Protein AF-A0A353GLG3-F1 (afdb_monomer)

pLDDT: mean 74.12, std 21.13, range [23.48, 97.44]

Radius of gyration: 20.11 Å; Cα contacts (8 Å, |Δi|>4): 420; chains: 1; bounding box: 57×56×51 Å

Solvent-accessible surface area (backbone atoms only — not comparable to full-atom values): 16109 Å² total; per-residue (Å²): 133,61,69,64,62,50,50,51,52,61,51,59,52,63,65,70,44,58,29,23,34,32,22,64,47,64,53,66,83,72,83,93,60,88,78,77,82,75,82,92,73,94,72,74,83,83,90,62,56,71,65,50,54,52,50,53,40,38,78,74,56,28,34,22,40,37,40,46,63,48,68,16,48,58,47,47,54,51,51,39,58,75,69,67,60,52,60,90,71,49,84,48,48,49,31,40,23,47,58,41,62,67,45,56,52,47,50,60,63,74,43,56,85,78,45,58,66,57,54,58,62,28,68,75,37,49,50,58,43,56,48,44,66,75,62,73,50,98,72,43,73,68,60,43,68,65,36,47,58,60,36,48,52,53,43,46,50,60,56,42,68,72,46,56,76,57,61,34,48,37,40,23,35,21,32,73,59,43,48,49,29,56,75,72,67,39,60,65,54,59,53,50,47,42,48,45,28,45,78,73,65,71,27,40,38,25,42,24,29,65,46,56,57,62,48,54,54,48,36,64,75,66,70,50,98,60,37,40,34,36,29,45,39,31,91,89,34,61,70,31,63,81,37,59,68,52,51,49,55,53,31,65,74,43,83,51,34,33,31,27,27,62,31,49,97,54,83,46,37,54,67,69,40,54,53,56,45,57,70,40,62,45,37,60,26,38,39,37,66,36,86,110

Secondary structure (DSSP, 8-state):
--HHHHHHHHHHTT---SEEEEGGGGT----S-SSS----------S--HHHHHHHHHHTTEEEEEESSSHHHHHHHHHHHHTT--GGG-SSEEEEEE--HHHHHHHHHHTTTT-TTHHHHHTTTHHHHHHHHHTT-TTTHHHHHHHHHHHHHHHHHHHHHHHGGG--SEEEEPHHHHHHHHHTT-HHHHHHHHHIIIIIS-SEEEEE-S-HHHHHHHHHHHT----EEEEE--TT-TT-TTHHHHHHHHHHH-S-EEEEE-S-SSSSBPHHHHHHHHTSTTEEEEEES-B-

Structure (mmCIF, N/CA/C/O backbone):
data_AF-A0A353GLG3-F1
#
_entry.id   AF-A0A353GLG3-F1
#
loop_
_atom_site.group_PDB
_atom_site.id
_atom_site.type_symbol
_atom_site.label_atom_id
_atom_site.label_alt_id
_atom_site.label_comp_id
_atom_site.label_asym_id
_atom_site.label_entity_id
_atom_site.label_seq_id
_atom_site.pdbx_PDB_ins_code
_atom_site.Cartn_x
_atom_site.Cartn_y
_atom_site.Cartn_z
_atom_site.occupancy
_atom_site.B_iso_or_equiv
_atom_site.auth_seq_id
_atom_site.auth_comp_id
_atom_site.auth_asym_id
_atom_site.auth_atom_id
_atom_site.pdbx_PDB_model_num
ATOM 1 N N . MET A 1 1 ? -4.880 -33.932 -6.056 1.00 47.62 1 MET A N 1
ATOM 2 C CA . MET A 1 1 ? -4.437 -32.684 -5.398 1.00 47.62 1 MET A CA 1
ATOM 3 C C . MET A 1 1 ? -5.148 -32.598 -4.067 1.00 47.62 1 MET A C 1
ATOM 5 O O . MET A 1 1 ? -6.374 -32.600 -4.052 1.00 47.62 1 MET A O 1
ATOM 9 N N . ASP A 1 2 ? -4.388 -32.648 -2.979 1.00 50.69 2 ASP A N 1
ATOM 10 C CA . ASP A 1 2 ? -4.917 -32.627 -1.618 1.00 50.69 2 ASP A CA 1
ATOM 11 C C . ASP A 1 2 ? -5.525 -31.249 -1.296 1.00 50.69 2 ASP A C 1
ATOM 13 O O . ASP A 1 2 ? -4.880 -30.212 -1.466 1.00 50.69 2 ASP A O 1
ATOM 17 N N . LYS A 1 3 ? -6.795 -31.241 -0.874 1.00 42.69 3 LYS A N 1
ATOM 18 C CA . LYS A 1 3 ? -7.546 -30.021 -0.547 1.00 42.69 3 LYS A CA 1
ATOM 19 C C . LYS A 1 3 ? -7.004 -29.342 0.714 1.00 42.69 3 LYS A C 1
ATOM 21 O O . LYS A 1 3 ? -7.126 -28.125 0.812 1.00 42.69 3 LYS A O 1
ATOM 26 N N . GLN A 1 4 ? -6.394 -30.090 1.639 1.00 36.78 4 GLN A N 1
ATOM 27 C CA . GLN A 1 4 ? -5.752 -29.518 2.828 1.00 36.78 4 GLN A CA 1
ATOM 28 C C . GLN A 1 4 ? -4.428 -28.837 2.478 1.00 36.78 4 GLN A C 1
ATOM 30 O O . GLN A 1 4 ? -4.224 -27.697 2.889 1.00 36.78 4 GLN A O 1
ATOM 35 N N . GLY A 1 5 ? -3.595 -29.469 1.644 1.00 32.06 5 GLY A N 1
ATOM 36 C CA . GLY A 1 5 ? -2.394 -28.841 1.085 1.00 32.06 5 GLY A CA 1
ATOM 37 C C . GLY A 1 5 ? -2.697 -27.554 0.309 1.00 32.06 5 GLY A C 1
ATOM 38 O O . GLY A 1 5 ? -2.073 -26.533 0.567 1.00 32.06 5 GLY A O 1
ATOM 39 N N . PHE A 1 6 ? -3.717 -27.556 -0.561 1.00 40.03 6 PHE A N 1
ATOM 40 C CA . PHE A 1 6 ? -4.147 -26.346 -1.278 1.00 40.03 6 PHE A CA 1
ATOM 41 C C . PHE A 1 6 ? -4.656 -25.250 -0.335 1.00 40.03 6 PHE A C 1
ATOM 43 O O . PHE A 1 6 ? -4.348 -24.086 -0.548 1.00 40.03 6 PHE A O 1
ATOM 50 N N . PHE A 1 7 ? -5.421 -25.597 0.704 1.00 32.56 7 PHE A N 1
ATOM 51 C CA . PHE A 1 7 ? -5.971 -24.622 1.649 1.00 32.56 7 PHE A CA 1
ATOM 52 C C . PHE A 1 7 ? -4.896 -24.016 2.565 1.00 32.56 7 PHE A C 1
ATOM 54 O O . PHE A 1 7 ? -4.929 -22.818 2.833 1.00 32.56 7 PHE A O 1
ATOM 61 N N . MET A 1 8 ? -3.914 -24.812 2.999 1.00 32.25 8 MET A N 1
ATOM 62 C CA . MET A 1 8 ? -2.776 -24.326 3.785 1.00 32.25 8 MET A CA 1
ATOM 63 C C . MET A 1 8 ? -1.813 -23.481 2.943 1.00 32.25 8 MET A C 1
ATOM 65 O O . MET A 1 8 ? -1.419 -22.411 3.403 1.00 32.25 8 MET A O 1
ATOM 69 N N . ASP A 1 9 ? -1.522 -23.868 1.694 1.00 35.53 9 ASP A N 1
ATOM 70 C CA . ASP A 1 9 ? -0.797 -23.002 0.750 1.00 35.53 9 ASP A CA 1
ATOM 71 C C . ASP A 1 9 ? -1.582 -21.707 0.492 1.00 35.53 9 ASP A C 1
ATOM 73 O O . ASP A 1 9 ? -1.031 -20.612 0.575 1.00 35.53 9 ASP A O 1
ATOM 77 N N . PHE A 1 10 ? -2.892 -21.803 0.256 1.00 41.50 10 PHE A N 1
ATOM 78 C CA . PHE A 1 10 ? -3.776 -20.659 0.012 1.00 41.50 10 PHE A CA 1
ATOM 79 C C . PHE A 1 10 ? -3.817 -19.664 1.185 1.00 41.50 10 PHE A C 1
ATOM 81 O O . PHE A 1 10 ? -3.920 -18.457 0.959 1.00 41.50 10 PHE A O 1
ATOM 88 N N . LEU A 1 11 ? -3.710 -20.138 2.430 1.00 38.97 11 LEU A N 1
ATOM 89 C CA . LEU A 1 11 ? -3.639 -19.289 3.623 1.00 38.97 11 LEU A CA 1
ATOM 90 C C . LEU A 1 11 ? -2.227 -18.741 3.884 1.00 38.97 11 LEU A C 1
ATOM 92 O O . LEU A 1 11 ? -2.099 -17.570 4.247 1.00 38.97 11 LEU A O 1
ATOM 96 N N . ALA A 1 12 ? -1.177 -19.534 3.650 1.00 40.38 12 ALA A N 1
ATOM 97 C CA . ALA A 1 12 ? 0.217 -19.103 3.792 1.00 40.38 12 ALA A CA 1
ATOM 98 C C . ALA A 1 12 ? 0.573 -17.957 2.825 1.00 40.38 12 ALA A C 1
ATOM 100 O O . ALA A 1 12 ? 1.318 -17.046 3.182 1.00 40.38 12 ALA A O 1
ATOM 101 N N . HIS A 1 13 ? -0.045 -17.929 1.639 1.00 48.09 13 HIS A N 1
ATOM 102 C CA . HIS A 1 13 ? 0.099 -16.846 0.658 1.00 48.09 13 HIS A CA 1
ATOM 103 C C . HIS A 1 13 ? -0.681 -15.567 1.029 1.00 48.09 13 HIS A C 1
ATOM 105 O O . HIS A 1 13 ? -0.746 -14.640 0.228 1.00 48.09 13 HIS A O 1
ATOM 111 N N . ARG A 1 14 ? -1.301 -15.480 2.215 1.00 57.09 14 ARG A N 1
ATOM 112 C CA . ARG A 1 14 ? -2.039 -14.280 2.667 1.00 57.09 14 ARG A CA 1
ATOM 113 C C . ARG A 1 14 ? -1.487 -13.633 3.929 1.00 57.09 14 ARG A C 1
ATOM 115 O O . ARG A 1 14 ? -1.960 -12.562 4.317 1.00 57.09 14 ARG A O 1
ATOM 122 N N . THR A 1 15 ? -0.507 -14.255 4.576 1.00 75.19 15 THR A N 1
ATOM 123 C CA . THR A 1 15 ? 0.246 -13.628 5.662 1.00 75.19 15 THR A CA 1
ATOM 124 C C . THR A 1 15 ? 1.391 -12.822 5.072 1.00 75.19 15 THR A C 1
ATOM 126 O O . THR A 1 15 ? 2.320 -13.384 4.490 1.00 75.19 15 THR A O 1
ATOM 129 N N . LEU A 1 16 ? 1.306 -11.501 5.220 1.00 86.44 16 LEU A N 1
ATOM 130 C CA . LEU A 1 16 ? 2.388 -10.610 4.834 1.00 86.44 16 LEU A CA 1
ATOM 131 C C . LEU A 1 16 ? 3.528 -10.673 5.860 1.00 86.44 16 LEU A C 1
ATOM 133 O O . LEU A 1 16 ? 3.263 -10.837 7.057 1.00 86.44 16 LEU A O 1
ATOM 137 N N . PRO A 1 17 ? 4.784 -10.515 5.418 1.00 89.88 17 PRO A N 1
ATOM 138 C CA . PRO A 1 17 ? 5.916 -10.345 6.317 1.00 89.88 17 PRO A CA 1
ATOM 139 C C . PRO A 1 17 ? 5.738 -9.075 7.154 1.00 89.88 17 PRO A C 1
ATOM 141 O O . PRO A 1 17 ? 5.143 -8.096 6.705 1.00 89.88 17 PRO A O 1
ATOM 144 N N . LYS A 1 18 ? 6.284 -9.077 8.374 1.00 91.75 18 LYS A N 1
ATOM 145 C CA . LYS A 1 18 ? 6.209 -7.919 9.278 1.00 91.75 18 LYS A CA 1
ATOM 146 C C . LYS A 1 18 ? 6.972 -6.709 8.744 1.00 91.75 18 LYS A C 1
ATOM 148 O O . LYS A 1 18 ? 6.533 -5.584 8.973 1.00 91.75 18 LYS A O 1
ATOM 153 N N . LEU A 1 19 ? 8.067 -6.951 8.026 1.00 92.38 19 LEU A N 1
ATOM 154 C CA . LEU A 1 19 ? 8.883 -5.931 7.379 1.00 92.38 19 LEU A CA 1
ATOM 155 C C . LEU A 1 19 ? 8.827 -6.089 5.864 1.00 92.38 19 LEU A C 1
ATOM 157 O O . LEU A 1 19 ? 9.012 -7.186 5.323 1.00 92.38 19 LEU A O 1
ATOM 161 N N . ILE A 1 20 ? 8.563 -4.969 5.202 1.00 91.38 20 ILE A N 1
ATOM 162 C CA . ILE A 1 20 ? 8.451 -4.849 3.755 1.00 91.38 20 ILE A CA 1
ATOM 163 C C . ILE A 1 20 ? 9.412 -3.752 3.301 1.00 91.38 20 ILE A C 1
ATOM 165 O O . ILE A 1 20 ? 9.342 -2.621 3.772 1.00 91.38 20 ILE A O 1
ATOM 169 N N . LEU A 1 21 ? 10.292 -4.060 2.358 1.00 88.19 21 LEU A N 1
ATOM 170 C CA . LEU A 1 21 ? 11.178 -3.075 1.757 1.00 88.19 21 LEU A CA 1
ATOM 171 C C . LEU A 1 21 ? 10.405 -2.220 0.746 1.00 88.19 21 LEU A C 1
ATOM 173 O O . LEU A 1 21 ? 9.635 -2.737 -0.068 1.00 88.19 21 LEU A O 1
ATOM 177 N N . SER A 1 22 ? 10.619 -0.910 0.765 1.00 86.25 22 SER A N 1
ATOM 178 C CA . SER A 1 22 ? 10.070 -0.022 -0.255 1.00 86.25 22 SER A CA 1
ATOM 179 C C . SER A 1 22 ? 10.781 -0.213 -1.599 1.00 86.25 22 SER A C 1
ATOM 181 O O . SER A 1 22 ? 12.006 -0.290 -1.667 1.00 86.25 22 SER A O 1
ATOM 183 N N . GLY A 1 23 ? 10.035 -0.190 -2.706 1.00 76.44 23 GLY A N 1
ATOM 184 C CA . GLY A 1 23 ? 10.605 -0.128 -4.060 1.00 76.44 23 GLY A CA 1
ATOM 185 C C . GLY A 1 23 ? 11.554 1.063 -4.256 1.00 76.44 23 GLY A C 1
ATOM 186 O O . GLY A 1 23 ? 12.538 0.961 -4.997 1.00 76.44 23 GLY A O 1
ATOM 187 N N . ARG A 1 24 ? 11.343 2.152 -3.499 1.00 76.25 24 ARG A N 1
ATOM 188 C CA . ARG A 1 24 ? 12.172 3.367 -3.524 1.00 76.25 24 ARG A CA 1
ATOM 189 C C . ARG A 1 24 ? 13.627 3.045 -3.187 1.00 76.25 24 ARG A C 1
ATOM 191 O O . ARG A 1 24 ? 14.540 3.583 -3.816 1.00 76.25 24 ARG A O 1
ATOM 198 N N . SER A 1 25 ? 13.841 2.115 -2.261 1.00 72.06 25 SER A N 1
ATOM 199 C CA . SER A 1 25 ? 15.150 1.623 -1.820 1.00 72.06 25 SER A CA 1
ATOM 200 C C . SER A 1 25 ? 15.958 0.992 -2.948 1.00 72.06 25 SER A C 1
ATOM 202 O O . SER A 1 25 ? 17.176 1.111 -2.969 1.00 72.06 25 SER A O 1
ATOM 204 N N . LEU A 1 26 ? 15.279 0.384 -3.923 1.00 68.50 26 LEU A N 1
ATOM 205 C CA . LEU A 1 26 ? 15.897 -0.281 -5.073 1.00 68.50 26 LEU A CA 1
ATOM 206 C C . LEU A 1 26 ? 16.241 0.695 -6.212 1.00 68.50 26 LEU A C 1
ATOM 208 O O . LEU A 1 26 ? 16.924 0.326 -7.167 1.00 68.50 26 LEU A O 1
ATOM 212 N N . THR A 1 27 ? 15.761 1.942 -6.139 1.00 59.12 27 THR A N 1
ATOM 213 C CA . THR A 1 27 ? 16.032 2.988 -7.144 1.00 59.12 27 THR A CA 1
ATOM 214 C C . THR A 1 27 ? 17.059 4.028 -6.737 1.00 59.12 27 THR A C 1
ATOM 216 O O . THR A 1 27 ? 17.608 4.691 -7.620 1.00 59.12 27 THR A O 1
ATOM 219 N N . ARG A 1 28 ? 17.343 4.190 -5.437 1.00 54.72 28 ARG A N 1
ATOM 220 C CA . ARG A 1 28 ? 18.356 5.148 -4.980 1.00 54.72 28 ARG A CA 1
ATOM 221 C C . ARG A 1 28 ? 19.748 4.660 -5.387 1.00 54.72 28 ARG A C 1
ATOM 223 O O . ARG A 1 28 ? 20.402 3.921 -4.664 1.00 54.72 28 ARG A O 1
ATOM 230 N N . ARG A 1 29 ? 20.235 5.123 -6.540 1.00 40.97 29 ARG A N 1
ATOM 231 C CA . ARG A 1 29 ? 21.676 5.266 -6.772 1.00 40.97 29 ARG A CA 1
ATOM 232 C C . ARG A 1 29 ? 22.134 6.470 -5.955 1.00 40.97 29 ARG A C 1
ATOM 234 O O . ARG A 1 29 ? 21.831 7.582 -6.368 1.00 40.97 29 ARG A O 1
ATOM 241 N N . GLN A 1 30 ? 22.840 6.302 -4.842 1.00 35.59 30 GLN A N 1
ATOM 242 C CA . GLN A 1 30 ? 23.656 7.412 -4.337 1.00 35.59 30 GLN A CA 1
ATOM 243 C C . GLN A 1 30 ? 24.751 6.935 -3.379 1.00 35.59 30 GLN A C 1
ATOM 245 O O . GLN A 1 30 ? 24.428 6.305 -2.372 1.00 35.59 30 GLN A O 1
ATOM 250 N N . PRO A 1 31 ? 26.026 7.281 -3.628 1.00 30.05 31 PRO A N 1
ATOM 251 C CA . PRO A 1 31 ? 26.975 7.471 -2.544 1.00 30.05 31 PRO A CA 1
ATOM 252 C C . PRO A 1 31 ? 26.538 8.690 -1.716 1.00 30.05 31 PRO A C 1
ATOM 254 O O . PRO A 1 31 ? 26.150 9.721 -2.269 1.00 30.05 31 PRO A O 1
ATOM 257 N N . LEU A 1 32 ? 26.597 8.574 -0.388 1.00 29.31 32 LEU A N 1
ATOM 258 C CA . LEU A 1 32 ? 26.443 9.700 0.533 1.00 29.31 32 LEU A CA 1
ATOM 259 C C . LEU A 1 32 ? 27.690 10.602 0.467 1.00 29.31 32 LEU A C 1
ATOM 261 O O . LEU A 1 32 ? 28.613 10.417 1.254 1.00 29.31 32 LEU A O 1
ATOM 265 N N . SER A 1 33 ? 27.721 11.585 -0.432 1.00 31.69 33 SER A N 1
ATOM 266 C CA . SER A 1 33 ? 28.699 12.691 -0.362 1.00 31.69 33 SER A CA 1
ATOM 267 C C . SER A 1 33 ? 28.075 14.069 -0.133 1.00 31.69 33 SER A C 1
ATOM 269 O O . SER A 1 33 ? 28.794 15.013 0.176 1.00 31.69 33 SER A O 1
ATOM 271 N N . ASP A 1 34 ? 26.749 14.213 -0.206 1.00 34.88 34 ASP A N 1
ATOM 272 C CA . ASP A 1 34 ? 26.131 15.550 -0.269 1.00 34.88 34 ASP A CA 1
ATOM 273 C C . ASP A 1 34 ? 25.517 16.035 1.057 1.00 34.88 34 ASP A C 1
ATOM 275 O O . ASP A 1 34 ? 24.713 16.967 1.084 1.00 34.88 34 ASP A O 1
ATOM 279 N N . VAL A 1 35 ? 25.957 15.472 2.187 1.00 33.84 35 VAL A N 1
ATOM 280 C CA . VAL A 1 35 ? 25.797 16.103 3.506 1.00 33.84 35 VAL A CA 1
ATOM 281 C C . VAL A 1 35 ? 27.188 16.384 4.069 1.00 33.84 35 VAL A C 1
ATOM 283 O O . VAL A 1 35 ? 27.821 15.521 4.660 1.00 33.84 35 VAL A O 1
ATOM 286 N N . ALA A 1 36 ? 27.628 17.627 3.863 1.00 30.62 36 ALA A N 1
ATOM 287 C CA . ALA A 1 36 ? 28.797 18.268 4.463 1.00 30.62 36 ALA A CA 1
ATOM 288 C C . ALA A 1 36 ? 30.184 17.658 4.144 1.00 30.62 36 ALA A C 1
ATOM 290 O O . ALA A 1 36 ? 30.730 16.855 4.888 1.00 30.62 36 ALA A O 1
ATOM 291 N N . GLY A 1 37 ? 30.807 18.196 3.089 1.00 31.09 37 GLY A N 1
ATOM 292 C CA . GLY A 1 37 ? 32.239 18.513 3.036 1.00 31.09 37 GLY A CA 1
ATOM 293 C C . GLY A 1 37 ? 33.243 17.372 3.220 1.00 31.09 37 GLY A C 1
ATOM 294 O O . GLY A 1 37 ? 33.809 17.217 4.293 1.00 31.09 37 GLY A O 1
ATOM 295 N N . SER A 1 38 ? 33.590 16.676 2.138 1.00 25.08 38 SER A N 1
ATOM 296 C CA . SER A 1 38 ? 34.965 16.232 1.853 1.00 25.08 38 SER A CA 1
ATOM 297 C C . SER A 1 38 ? 35.066 15.701 0.419 1.00 25.08 38 SER A C 1
ATOM 299 O O . SER A 1 38 ? 34.071 15.375 -0.219 1.00 25.08 38 SER A O 1
ATOM 301 N N . SER A 1 39 ? 36.280 15.776 -0.113 1.00 23.48 39 SER A N 1
ATOM 302 C CA . SER A 1 39 ? 36.645 15.819 -1.525 1.00 23.48 39 SER A CA 1
ATOM 303 C C . SER A 1 39 ? 36.252 14.606 -2.376 1.00 23.48 39 SER A C 1
ATOM 305 O O . SER A 1 39 ? 36.241 13.467 -1.926 1.00 23.48 39 SER A O 1
ATOM 307 N N . PHE A 1 40 ? 36.011 14.910 -3.652 1.00 27.59 40 PHE A N 1
ATOM 308 C CA . PHE A 1 40 ? 35.709 14.019 -4.769 1.00 27.59 40 PHE A CA 1
ATOM 309 C C . PHE A 1 40 ? 36.685 12.843 -4.931 1.00 27.59 40 PHE A C 1
ATOM 311 O O . PHE A 1 40 ? 37.860 13.063 -5.210 1.00 27.59 40 PHE A O 1
ATOM 318 N N . GLU A 1 41 ? 36.146 11.622 -4.965 1.00 23.58 41 GLU A N 1
ATOM 319 C CA . GLU A 1 41 ? 36.637 10.547 -5.832 1.00 23.58 41 GLU A CA 1
ATOM 320 C C . GLU A 1 41 ? 35.454 9.845 -6.517 1.00 23.58 41 GLU A C 1
ATOM 322 O O . GLU A 1 41 ? 34.445 9.500 -5.903 1.00 23.58 41 GLU A O 1
ATOM 327 N N . ASN A 1 42 ? 35.581 9.678 -7.835 1.00 29.86 42 ASN A N 1
ATOM 328 C CA . ASN A 1 42 ? 34.637 8.981 -8.704 1.00 29.86 42 ASN A CA 1
ATOM 329 C C . ASN A 1 42 ? 34.597 7.482 -8.357 1.00 29.86 42 ASN A C 1
ATOM 331 O O . ASN A 1 42 ? 35.353 6.694 -8.922 1.00 29.86 42 ASN A O 1
ATOM 335 N N . GLY A 1 43 ? 33.697 7.082 -7.461 1.00 26.08 43 GLY A N 1
ATOM 336 C CA . GLY A 1 43 ? 33.371 5.680 -7.204 1.00 26.08 43 GLY A CA 1
ATOM 337 C C . GLY A 1 43 ? 32.160 5.231 -8.022 1.00 26.08 43 GLY A C 1
ATOM 338 O O . GLY A 1 43 ? 31.038 5.671 -7.780 1.00 26.08 43 GLY A O 1
ATOM 339 N N . ALA A 1 44 ? 32.375 4.339 -8.991 1.00 27.34 44 ALA A N 1
ATOM 340 C CA . ALA A 1 44 ? 31.318 3.494 -9.552 1.00 27.34 44 ALA A CA 1
ATOM 341 C C . ALA A 1 44 ? 30.576 2.739 -8.420 1.00 27.34 44 ALA A C 1
ATOM 343 O O . ALA A 1 44 ? 31.170 2.533 -7.362 1.00 27.34 44 ALA A O 1
ATOM 344 N N . PRO A 1 45 ? 29.306 2.317 -8.597 1.00 36.50 45 PRO A N 1
ATOM 345 C CA . PRO A 1 45 ? 28.575 1.609 -7.545 1.00 36.50 45 PRO A CA 1
ATOM 346 C C . PRO A 1 45 ? 29.360 0.385 -7.046 1.00 36.50 45 PRO A C 1
ATOM 348 O O . PRO A 1 45 ? 29.838 -0.416 -7.853 1.00 36.50 45 PRO A O 1
ATOM 351 N N . GLU A 1 46 ? 29.474 0.249 -5.722 1.00 43.03 46 GLU A N 1
ATOM 352 C CA . GLU A 1 46 ? 29.988 -0.945 -5.047 1.00 43.03 46 GLU A CA 1
ATOM 353 C C . GLU A 1 46 ? 29.145 -2.169 -5.449 1.00 43.03 46 GLU A C 1
ATOM 355 O O . GLU A 1 46 ? 28.036 -2.355 -4.966 1.00 43.03 46 GLU A O 1
ATOM 360 N N . GLN A 1 47 ? 29.662 -2.920 -6.423 1.00 39.31 47 GLN A N 1
ATOM 361 C CA . GLN A 1 47 ? 29.546 -4.346 -6.795 1.00 39.31 47 GLN A CA 1
ATOM 362 C C . GLN A 1 47 ? 28.346 -5.251 -6.393 1.00 39.31 47 GLN A C 1
ATOM 364 O O . GLN A 1 47 ? 28.421 -6.445 -6.666 1.00 39.31 47 GLN A O 1
ATOM 369 N N . GLY A 1 48 ? 27.227 -4.770 -5.850 1.00 52.88 48 GLY A N 1
ATOM 370 C CA . GLY A 1 48 ? 26.039 -5.585 -5.550 1.00 52.88 48 GLY A CA 1
ATOM 371 C C . GLY A 1 48 ? 24.873 -5.296 -6.497 1.00 52.88 48 GLY A C 1
ATOM 372 O O . GLY A 1 48 ? 24.432 -4.152 -6.621 1.00 52.88 48 GLY A O 1
ATOM 373 N N . GLY A 1 49 ? 24.349 -6.316 -7.178 1.00 69.88 49 GLY A N 1
ATOM 374 C CA . GLY A 1 49 ? 23.135 -6.190 -7.990 1.00 69.88 49 GLY A CA 1
ATOM 375 C C . GLY A 1 49 ? 21.880 -5.984 -7.129 1.00 69.88 49 GLY A C 1
ATOM 376 O O . GLY A 1 49 ? 21.919 -6.072 -5.904 1.00 69.88 49 GLY A O 1
ATOM 377 N N . ILE A 1 50 ? 20.715 -5.774 -7.758 1.00 71.44 50 ILE A N 1
ATOM 378 C CA . ILE A 1 50 ? 19.425 -5.672 -7.037 1.00 71.44 50 ILE A CA 1
ATOM 379 C C . ILE A 1 50 ? 19.173 -6.899 -6.1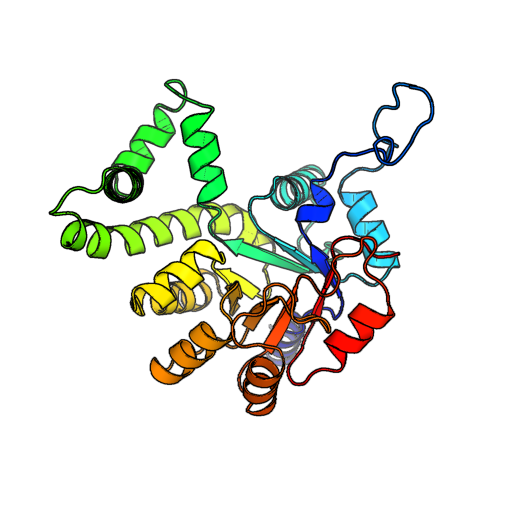51 1.00 71.44 50 ILE A C 1
ATOM 381 O O . ILE A 1 50 ? 18.603 -6.778 -5.072 1.00 71.44 50 ILE A O 1
ATOM 385 N N . LEU A 1 51 ? 19.629 -8.078 -6.570 1.00 72.75 51 LEU A N 1
ATOM 386 C CA . LEU A 1 51 ? 19.482 -9.296 -5.780 1.00 72.75 51 LEU A CA 1
ATOM 387 C C . LEU A 1 51 ? 20.322 -9.306 -4.512 1.00 72.75 51 LEU A C 1
ATOM 389 O O . LEU A 1 51 ? 19.862 -9.841 -3.509 1.00 72.75 51 LEU A O 1
ATOM 393 N N . ASP A 1 52 ? 21.498 -8.687 -4.522 1.00 75.38 52 ASP A N 1
ATOM 394 C CA . ASP A 1 52 ? 22.326 -8.583 -3.323 1.00 75.38 52 ASP A CA 1
ATOM 395 C C . ASP A 1 52 ? 21.688 -7.623 -2.320 1.00 75.38 52 ASP A C 1
ATOM 397 O O . ASP A 1 52 ? 21.631 -7.931 -1.133 1.00 75.38 52 ASP A O 1
ATOM 401 N N . MET A 1 53 ? 21.085 -6.529 -2.801 1.00 75.12 53 MET A N 1
ATOM 402 C CA . MET A 1 53 ? 20.282 -5.634 -1.957 1.00 75.12 53 MET A CA 1
ATOM 403 C C . MET A 1 53 ? 19.080 -6.357 -1.342 1.00 75.12 53 MET A C 1
ATOM 405 O O . MET A 1 53 ? 18.793 -6.196 -0.158 1.00 75.12 53 MET A O 1
ATOM 409 N N . LEU A 1 54 ? 18.383 -7.180 -2.129 1.00 76.69 54 LEU A N 1
ATOM 410 C CA . LEU A 1 54 ? 17.238 -7.948 -1.643 1.00 76.69 54 LEU A CA 1
ATOM 411 C C . LEU A 1 54 ? 17.650 -9.040 -0.647 1.00 76.69 54 LEU A C 1
ATOM 413 O O . LEU A 1 54 ? 16.951 -9.252 0.342 1.00 76.69 54 LEU A O 1
ATOM 417 N N . ARG A 1 55 ? 18.791 -9.703 -0.866 1.00 77.94 55 ARG A N 1
ATOM 418 C CA . ARG A 1 55 ? 19.362 -10.678 0.078 1.00 77.94 55 ARG A CA 1
ATOM 419 C C . ARG A 1 55 ? 19.807 -10.009 1.376 1.00 77.94 55 ARG A C 1
ATOM 421 O O . ARG A 1 55 ? 19.503 -10.532 2.442 1.00 77.94 55 ARG A O 1
ATOM 428 N N . ALA A 1 56 ? 20.455 -8.847 1.302 1.00 78.06 56 ALA A N 1
ATOM 429 C CA . ALA A 1 56 ? 20.829 -8.065 2.479 1.00 78.06 56 ALA A CA 1
ATOM 430 C C . ALA A 1 56 ? 19.587 -7.659 3.292 1.00 78.06 56 ALA A C 1
ATOM 432 O O . ALA A 1 56 ? 19.504 -7.948 4.484 1.00 78.06 56 ALA A O 1
ATOM 433 N N . ALA A 1 57 ? 18.557 -7.123 2.631 1.00 79.44 57 ALA A N 1
ATOM 434 C CA . ALA A 1 57 ? 17.295 -6.796 3.291 1.00 79.44 57 ALA A CA 1
ATOM 435 C C . ALA A 1 57 ? 16.646 -8.034 3.939 1.00 79.44 57 ALA A C 1
ATOM 437 O O . ALA A 1 57 ? 16.079 -7.941 5.027 1.00 79.44 57 ALA A O 1
ATOM 438 N N . GLN A 1 58 ? 16.753 -9.209 3.309 1.00 80.06 58 GLN A N 1
ATOM 439 C CA . GLN A 1 58 ? 16.268 -10.456 3.897 1.00 80.06 58 GLN A CA 1
ATOM 440 C C . GLN A 1 58 ? 17.034 -10.839 5.168 1.00 80.06 58 GLN A C 1
ATOM 442 O O . GLN A 1 58 ? 16.406 -11.253 6.142 1.00 80.06 58 GLN A O 1
ATOM 447 N N . THR A 1 59 ? 18.363 -10.676 5.195 1.00 81.00 59 THR A N 1
ATOM 448 C CA . THR A 1 59 ? 19.155 -10.917 6.417 1.00 81.00 59 THR A CA 1
ATOM 449 C C . THR A 1 59 ? 18.780 -9.974 7.560 1.00 81.00 59 THR A C 1
ATOM 451 O O . THR A 1 59 ? 18.886 -10.352 8.722 1.00 81.00 59 THR A O 1
ATOM 454 N N . GLU A 1 60 ? 18.252 -8.796 7.232 1.00 81.06 60 GLU A N 1
ATOM 455 C CA . GLU A 1 60 ? 17.723 -7.806 8.177 1.00 81.06 60 GLU A CA 1
ATOM 456 C C . GLU A 1 60 ? 16.235 -8.040 8.523 1.00 81.06 60 GLU A C 1
ATOM 458 O O . GLU A 1 60 ? 15.636 -7.288 9.290 1.00 81.06 60 GLU A O 1
ATOM 463 N N . GLY A 1 61 ? 15.618 -9.100 7.988 1.00 83.06 61 GLY A N 1
ATOM 464 C CA . GLY A 1 61 ? 14.255 -9.523 8.320 1.00 83.06 61 GLY A CA 1
ATOM 465 C C . GLY A 1 61 ? 13.153 -9.022 7.379 1.00 83.06 61 GLY A C 1
ATOM 466 O O . GLY A 1 61 ? 11.978 -9.306 7.630 1.00 83.06 61 GLY A O 1
ATOM 467 N N . CYS A 1 62 ? 13.480 -8.325 6.283 1.00 86.25 62 CYS A N 1
ATOM 468 C CA . CYS A 1 62 ? 12.502 -8.019 5.232 1.00 86.25 62 CYS A CA 1
ATOM 469 C C . CYS A 1 62 ? 12.091 -9.293 4.490 1.00 86.25 62 CYS A C 1
ATOM 471 O O . CYS A 1 62 ? 12.896 -9.929 3.816 1.00 86.25 62 CYS A O 1
ATOM 473 N N . GLY A 1 63 ? 10.803 -9.629 4.546 1.00 86.06 63 GLY A N 1
ATOM 474 C CA . GLY A 1 63 ? 10.249 -10.776 3.817 1.00 86.06 63 GLY A CA 1
ATOM 475 C C . GLY A 1 63 ? 9.477 -10.392 2.556 1.00 86.06 63 GLY A C 1
ATOM 476 O O . GLY A 1 63 ? 8.843 -11.246 1.938 1.00 86.06 63 GLY A O 1
ATOM 477 N N . GLY A 1 64 ? 9.439 -9.106 2.199 1.00 86.56 64 GLY A N 1
ATOM 478 C CA . GLY A 1 64 ? 8.652 -8.619 1.072 1.00 86.56 64 GLY A CA 1
ATOM 479 C C . GLY A 1 64 ? 9.137 -7.285 0.536 1.00 86.56 64 GLY A C 1
ATOM 480 O O . GLY A 1 64 ? 9.878 -6.570 1.204 1.00 86.56 64 GLY A O 1
ATOM 481 N N . VAL A 1 65 ? 8.698 -6.957 -0.675 1.00 86.12 65 VAL A N 1
ATOM 482 C CA . VAL A 1 65 ? 8.993 -5.705 -1.372 1.00 86.12 65 VAL A CA 1
ATOM 483 C C . VAL A 1 65 ? 7.681 -5.117 -1.873 1.00 86.12 65 VAL A C 1
ATOM 485 O O . VAL A 1 65 ? 6.913 -5.804 -2.546 1.00 86.12 65 VAL A O 1
ATOM 488 N N . CYS A 1 66 ? 7.421 -3.850 -1.561 1.00 86.12 66 CYS A N 1
ATOM 489 C CA . CYS A 1 66 ? 6.218 -3.141 -1.991 1.00 86.12 66 CYS A CA 1
ATOM 490 C C . CYS A 1 66 ? 6.562 -1.870 -2.770 1.00 86.12 66 CYS A C 1
ATOM 492 O O . CYS A 1 66 ? 7.386 -1.064 -2.343 1.00 86.12 66 CYS A O 1
ATOM 494 N N . GLY A 1 67 ? 5.886 -1.664 -3.897 1.00 73.75 67 GLY A N 1
ATOM 495 C CA . GLY A 1 67 ? 6.065 -0.508 -4.777 1.00 73.75 67 GLY A CA 1
ATOM 496 C C . GLY A 1 67 ? 5.488 -0.785 -6.160 1.00 73.75 67 GLY A C 1
ATOM 497 O O . GLY A 1 67 ? 5.163 -1.924 -6.463 1.00 73.75 67 GLY A O 1
ATOM 498 N N . VAL A 1 68 ? 5.324 0.235 -7.000 1.00 53.91 68 VAL A N 1
ATOM 499 C CA . VAL A 1 68 ? 5.116 0.062 -8.449 1.00 53.91 68 VAL A CA 1
ATOM 500 C C . VAL A 1 68 ? 5.618 1.293 -9.172 1.00 53.91 68 VAL A C 1
ATOM 502 O O . VAL A 1 68 ? 5.258 2.424 -8.844 1.00 53.91 68 VAL A O 1
ATOM 505 N N . GLY A 1 69 ? 6.407 1.034 -10.211 1.00 51.28 69 GLY A N 1
ATOM 506 C CA . GLY A 1 69 ? 6.765 2.015 -11.221 1.00 51.28 69 GLY A CA 1
ATOM 507 C C . GLY A 1 69 ? 7.708 3.131 -10.760 1.00 51.28 69 GLY A C 1
ATOM 508 O O . GLY A 1 69 ? 7.937 4.103 -11.480 1.00 51.28 69 GLY A O 1
ATOM 509 N N . ASP A 1 70 ? 8.309 2.990 -9.591 1.00 53.31 70 ASP A N 1
ATOM 510 C CA . ASP A 1 70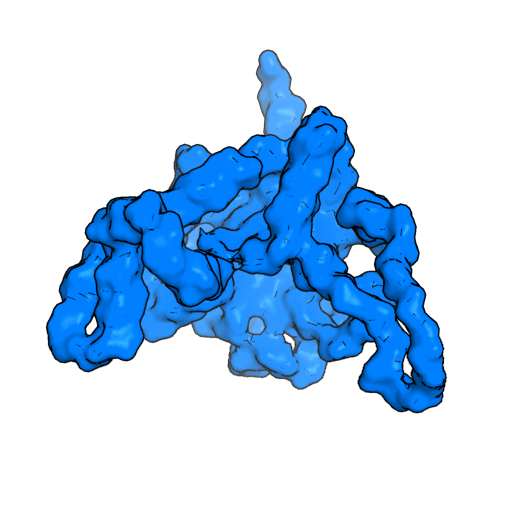 ? 9.716 3.316 -9.476 1.00 53.31 70 ASP A CA 1
ATOM 511 C C . ASP A 1 70 ? 10.505 2.231 -10.231 1.00 53.31 70 ASP A C 1
ATOM 513 O O . ASP A 1 70 ? 10.136 1.056 -10.219 1.00 53.31 70 ASP A O 1
ATOM 517 N N . ASP A 1 71 ? 11.574 2.598 -10.940 1.00 54.66 71 ASP A N 1
ATOM 518 C CA . ASP A 1 71 ? 12.373 1.656 -11.738 1.00 54.66 71 ASP A CA 1
ATOM 519 C C . ASP A 1 71 ? 12.797 0.377 -10.977 1.00 54.66 71 ASP A C 1
ATOM 521 O O . ASP A 1 71 ? 13.224 -0.595 -11.586 1.00 54.66 71 ASP A O 1
ATOM 525 N N . GLY A 1 72 ? 12.743 0.383 -9.646 1.00 57.69 72 GLY A N 1
ATOM 526 C CA . GLY A 1 72 ? 13.286 -0.619 -8.744 1.00 57.69 72 GLY A CA 1
ATOM 527 C C . GLY A 1 72 ? 12.555 -1.951 -8.808 1.00 57.69 72 GLY A C 1
ATOM 528 O O . GLY A 1 72 ? 13.211 -2.977 -8.970 1.00 57.69 72 GLY A O 1
ATOM 529 N N . LEU A 1 73 ? 11.216 -1.960 -8.748 1.00 62.44 73 LEU A N 1
ATOM 530 C CA . LEU A 1 73 ? 10.455 -3.212 -8.846 1.00 62.44 73 LEU A CA 1
ATOM 531 C C . LEU A 1 73 ? 10.520 -3.792 -10.265 1.00 62.44 73 LEU A C 1
ATOM 533 O O . LEU A 1 73 ? 10.725 -4.991 -10.427 1.00 62.44 73 LEU A O 1
ATOM 537 N N . ALA A 1 74 ? 10.418 -2.947 -11.295 1.00 63.50 74 ALA A N 1
ATOM 538 C CA . ALA A 1 74 ? 10.562 -3.380 -12.685 1.00 63.50 74 ALA A CA 1
ATOM 539 C C . ALA A 1 74 ? 11.963 -3.956 -12.954 1.00 63.50 74 ALA A C 1
ATOM 541 O O . ALA A 1 74 ? 12.087 -5.025 -13.551 1.00 63.50 74 ALA A O 1
ATOM 542 N N . LYS A 1 75 ? 13.022 -3.302 -12.451 1.00 64.25 75 LYS A N 1
ATOM 543 C CA . LYS A 1 75 ? 14.391 -3.825 -12.526 1.00 64.25 75 LYS A CA 1
ATOM 544 C C . LYS A 1 75 ? 14.545 -5.113 -11.718 1.00 64.25 75 LYS A C 1
ATOM 546 O O . LYS A 1 75 ? 15.153 -6.039 -12.233 1.00 64.25 75 LYS A O 1
ATOM 551 N N . ALA A 1 76 ? 13.956 -5.226 -10.525 1.00 66.12 76 ALA A N 1
ATOM 552 C CA . ALA A 1 76 ? 13.970 -6.469 -9.752 1.00 66.12 76 ALA A CA 1
ATOM 553 C C . ALA A 1 76 ? 13.323 -7.619 -10.535 1.00 66.12 76 ALA A C 1
ATOM 555 O O . ALA A 1 76 ? 13.923 -8.679 -10.677 1.00 66.12 76 ALA A O 1
ATOM 556 N N . ILE A 1 77 ? 12.146 -7.396 -11.124 1.00 67.75 77 ILE A N 1
ATOM 557 C CA . ILE A 1 77 ? 11.463 -8.384 -11.969 1.00 67.75 77 ILE A CA 1
ATOM 558 C C . ILE A 1 77 ? 12.312 -8.738 -13.199 1.00 67.75 77 ILE A C 1
ATOM 560 O O . ILE A 1 77 ? 12.430 -9.914 -13.543 1.00 67.75 77 ILE A O 1
ATOM 564 N N . ALA A 1 78 ? 12.937 -7.753 -13.848 1.00 67.81 78 ALA A N 1
ATOM 565 C CA . ALA A 1 78 ? 13.823 -7.982 -14.987 1.00 67.81 78 ALA A CA 1
ATOM 566 C C . ALA A 1 78 ? 15.069 -8.799 -14.603 1.00 67.81 78 ALA A C 1
ATOM 568 O O . ALA A 1 78 ? 15.435 -9.725 -15.326 1.00 67.81 78 ALA A O 1
ATOM 569 N N . THR A 1 79 ? 15.684 -8.514 -13.453 1.00 67.38 79 THR A N 1
ATOM 570 C CA . THR A 1 79 ? 16.814 -9.284 -12.918 1.00 67.38 79 THR A CA 1
ATOM 571 C C . THR A 1 79 ? 16.395 -10.720 -12.600 1.00 67.38 79 THR A C 1
ATOM 573 O O . THR A 1 79 ? 17.063 -11.654 -13.028 1.00 67.38 79 THR A O 1
ATOM 576 N N . LEU A 1 80 ? 15.241 -10.921 -11.956 1.00 69.38 80 LEU A N 1
ATOM 577 C CA . LEU A 1 80 ? 14.697 -12.256 -11.680 1.00 69.38 80 LEU A CA 1
ATOM 578 C C . LEU A 1 80 ? 14.437 -13.065 -12.956 1.00 69.38 80 LEU A C 1
ATOM 580 O O . LEU A 1 80 ? 14.691 -14.269 -12.990 1.00 69.38 80 LEU A O 1
ATOM 584 N N . ARG A 1 81 ? 13.965 -12.403 -14.022 1.00 66.81 81 ARG A N 1
ATOM 585 C CA . ARG A 1 81 ? 13.809 -13.020 -15.347 1.00 66.81 81 ARG A CA 1
ATOM 586 C C . ARG A 1 81 ? 15.150 -13.406 -15.960 1.00 66.81 81 ARG A C 1
ATOM 588 O O . ARG A 1 81 ? 15.254 -14.503 -16.498 1.00 66.81 81 ARG A O 1
ATOM 595 N N . ALA A 1 82 ? 16.146 -12.523 -15.889 1.00 67.25 82 ALA A N 1
ATOM 596 C CA . ALA A 1 82 ? 17.481 -12.788 -16.420 1.00 67.25 82 ALA A CA 1
ATOM 597 C C . ALA A 1 82 ? 18.147 -13.986 -15.725 1.00 67.25 82 ALA A C 1
ATOM 599 O O . ALA A 1 82 ? 18.830 -14.768 -16.379 1.00 67.25 82 ALA A O 1
ATOM 600 N N . GLU A 1 83 ? 17.885 -14.172 -14.431 1.00 68.69 83 GLU A N 1
ATOM 601 C CA . GLU A 1 83 ? 18.390 -15.309 -13.653 1.00 68.69 83 GLU A CA 1
ATOM 602 C C . GLU A 1 83 ? 17.502 -16.563 -13.717 1.00 68.69 83 GLU A C 1
ATOM 604 O O . GLU A 1 83 ? 17.841 -17.591 -13.137 1.00 68.69 83 GLU A O 1
ATOM 609 N N . ASN A 1 84 ? 16.384 -16.511 -14.453 1.00 67.19 84 ASN A N 1
ATOM 610 C CA . ASN A 1 84 ? 15.434 -17.614 -14.627 1.00 67.19 84 ASN A CA 1
ATOM 611 C C . ASN A 1 84 ? 14.899 -18.200 -13.301 1.00 67.19 84 ASN A C 1
ATOM 613 O O . ASN A 1 84 ? 14.559 -19.384 -13.227 1.00 67.19 84 ASN A O 1
ATOM 617 N N . LEU A 1 85 ? 14.808 -17.364 -12.262 1.00 66.44 85 LEU A N 1
ATOM 618 C CA . LEU A 1 85 ? 14.323 -17.763 -10.943 1.00 66.44 85 LEU A CA 1
ATOM 619 C C . LEU A 1 85 ? 12.807 -17.974 -10.973 1.00 66.44 85 LEU A C 1
ATOM 621 O O . LEU A 1 85 ? 12.039 -17.144 -11.474 1.00 66.44 85 LEU A O 1
ATOM 625 N N . LYS A 1 86 ? 12.352 -19.096 -10.417 1.00 65.75 86 LYS A N 1
ATOM 626 C CA . LYS A 1 86 ? 10.923 -19.376 -10.263 1.00 65.75 86 LYS A CA 1
ATOM 627 C C . LYS A 1 86 ? 10.338 -18.515 -9.141 1.00 65.75 86 LYS A C 1
ATOM 629 O O . LYS A 1 86 ? 11.022 -18.229 -8.166 1.00 65.75 86 LYS A O 1
ATOM 634 N N . PRO A 1 87 ? 9.033 -18.194 -9.187 1.00 62.03 87 PRO A N 1
ATOM 635 C CA . PRO A 1 87 ? 8.345 -17.507 -8.090 1.00 62.03 87 PRO A CA 1
ATOM 636 C C . PRO A 1 87 ? 8.523 -18.182 -6.721 1.00 62.03 87 PRO A C 1
ATOM 638 O O . PRO A 1 87 ? 8.641 -17.503 -5.712 1.00 62.03 87 PRO A O 1
ATOM 641 N N . SER A 1 88 ? 8.583 -19.518 -6.689 1.00 61.34 88 SER A N 1
ATOM 642 C CA . SER A 1 88 ? 8.821 -20.313 -5.473 1.00 61.34 88 SER A CA 1
ATOM 643 C C . SER A 1 88 ? 10.251 -20.222 -4.933 1.00 61.34 88 SER A C 1
ATOM 645 O O . SER A 1 88 ? 10.510 -20.675 -3.827 1.00 61.34 88 SER A O 1
ATOM 647 N N . GLU A 1 89 ? 11.181 -19.704 -5.731 1.00 65.62 89 GLU A N 1
ATOM 648 C CA . GLU A 1 89 ? 12.593 -19.518 -5.382 1.00 65.62 89 GLU A CA 1
ATOM 649 C C . GLU A 1 89 ? 12.861 -18.074 -4.929 1.00 65.62 89 GLU A C 1
ATOM 651 O O . GLU A 1 89 ? 13.987 -17.739 -4.565 1.00 65.62 89 GLU A O 1
ATOM 656 N N . LEU A 1 90 ? 11.833 -17.213 -4.935 1.00 66.75 90 LEU A N 1
ATOM 657 C CA . LEU A 1 90 ? 11.955 -15.835 -4.482 1.00 66.75 90 LEU A CA 1
ATOM 658 C C . LEU A 1 90 ? 11.980 -15.785 -2.952 1.00 66.75 90 LEU A C 1
ATOM 660 O O . LEU A 1 90 ? 11.030 -16.234 -2.311 1.00 66.75 90 LEU A O 1
ATOM 664 N N . PRO A 1 91 ? 13.018 -15.181 -2.350 1.00 68.38 91 PRO A N 1
ATOM 665 C CA . PRO A 1 91 ? 13.101 -15.043 -0.901 1.00 68.38 91 PRO A CA 1
ATOM 666 C C . PRO A 1 91 ? 12.101 -14.034 -0.309 1.00 68.38 91 PRO A C 1
ATOM 668 O O . PRO A 1 91 ? 12.024 -13.890 0.910 1.00 68.38 91 PRO A O 1
ATOM 671 N N . PHE A 1 92 ? 11.354 -13.319 -1.154 1.00 78.44 92 PHE A N 1
ATOM 672 C CA . PHE A 1 92 ? 10.496 -12.200 -0.778 1.00 78.44 92 PHE A CA 1
ATOM 673 C C . PHE A 1 92 ? 9.151 -12.239 -1.510 1.00 78.44 92 PHE A C 1
ATOM 675 O O . PHE A 1 92 ? 9.053 -12.623 -2.677 1.00 78.44 92 PHE A O 1
ATOM 682 N N . GLN A 1 93 ? 8.108 -11.772 -0.828 1.00 86.44 93 GLN A N 1
ATOM 683 C CA . GLN A 1 93 ? 6.799 -11.521 -1.425 1.00 86.44 93 GLN A CA 1
ATOM 684 C C . GLN A 1 93 ? 6.807 -10.191 -2.190 1.00 86.44 93 GLN A C 1
ATOM 686 O O . GLN A 1 93 ? 7.276 -9.181 -1.670 1.00 86.44 93 GLN A O 1
ATOM 691 N N . MET A 1 94 ? 6.245 -10.163 -3.399 1.00 84.94 94 MET A N 1
ATOM 692 C CA . MET A 1 94 ? 6.097 -8.931 -4.182 1.00 84.94 94 MET A CA 1
ATOM 693 C C . MET A 1 94 ? 4.696 -8.348 -3.998 1.00 84.94 94 MET A C 1
ATOM 695 O O . MET A 1 94 ? 3.711 -9.028 -4.276 1.00 84.94 94 MET A O 1
ATOM 699 N N . LEU A 1 95 ? 4.606 -7.091 -3.565 1.00 89.50 95 LEU A N 1
ATOM 700 C CA . LEU A 1 95 ? 3.353 -6.365 -3.346 1.00 89.50 95 LEU A CA 1
ATOM 701 C C . LEU A 1 95 ? 3.267 -5.168 -4.306 1.00 89.50 95 LEU A C 1
ATOM 703 O O . LEU A 1 95 ? 3.692 -4.059 -3.965 1.00 89.50 95 LEU A O 1
ATOM 707 N N . PRO A 1 96 ? 2.767 -5.365 -5.534 1.00 88.81 96 PRO A N 1
ATOM 708 C CA . PRO A 1 96 ? 2.753 -4.300 -6.521 1.00 88.81 96 PRO A CA 1
ATOM 709 C C . PRO A 1 96 ? 1.650 -3.269 -6.257 1.00 88.81 96 PRO A C 1
ATOM 711 O O . PRO A 1 96 ? 0.581 -3.612 -5.765 1.00 88.81 96 PRO A O 1
ATOM 714 N N . MET A 1 97 ? 1.891 -2.007 -6.620 1.00 89.19 97 MET A N 1
ATOM 715 C CA . MET A 1 97 ? 0.958 -0.875 -6.508 1.00 89.19 97 MET A CA 1
ATOM 716 C C . MET A 1 97 ? 0.492 -0.265 -7.861 1.00 89.19 97 MET A C 1
ATOM 718 O O . MET A 1 97 ? 0.930 0.804 -8.271 1.00 89.19 97 MET A O 1
ATOM 722 N N . ILE A 1 98 ? -0.433 -0.889 -8.579 1.00 88.94 98 ILE A N 1
ATOM 723 C CA . ILE A 1 98 ? -0.774 -0.523 -9.965 1.00 88.94 98 ILE A CA 1
ATOM 724 C C . ILE A 1 98 ? -1.892 0.520 -10.124 1.00 88.94 98 ILE A C 1
ATOM 726 O O . ILE A 1 98 ? -2.739 0.671 -9.245 1.00 88.94 98 ILE A O 1
ATOM 730 N N . PRO A 1 99 ? -1.996 1.159 -11.303 1.00 84.81 99 PRO A N 1
ATOM 731 C CA . PRO A 1 99 ? -0.944 1.371 -12.296 1.00 84.81 99 PRO A CA 1
ATOM 732 C C . PRO A 1 99 ? -0.095 2.596 -11.952 1.00 84.81 99 PRO A C 1
ATOM 734 O O . PRO A 1 99 ? -0.581 3.560 -11.349 1.00 84.81 99 PRO A O 1
ATOM 737 N N . ASN A 1 100 ? 1.147 2.620 -12.434 1.00 73.69 100 ASN A N 1
ATOM 738 C CA . ASN A 1 100 ? 1.988 3.808 -12.327 1.00 73.69 100 ASN A CA 1
ATOM 739 C C . ASN A 1 100 ? 1.639 4.858 -13.392 1.00 73.69 100 ASN A C 1
ATOM 741 O O . ASN A 1 100 ? 2.344 5.044 -14.385 1.00 73.69 100 ASN A O 1
ATOM 745 N N . VAL A 1 101 ? 0.551 5.597 -13.176 1.00 70.31 101 VAL A N 1
ATOM 746 C CA . VAL A 1 101 ? 0.115 6.647 -14.115 1.00 70.31 101 VAL A CA 1
ATOM 747 C C . VAL A 1 101 ? 1.206 7.701 -14.340 1.00 70.31 101 VAL A C 1
ATOM 749 O O . VAL A 1 101 ? 1.374 8.174 -15.461 1.00 70.31 101 VAL A O 1
ATOM 752 N N . LEU A 1 102 ? 1.980 8.051 -13.307 1.00 66.44 102 LEU A N 1
ATOM 753 C CA . LEU A 1 102 ? 3.048 9.049 -13.419 1.00 66.44 102 LEU A CA 1
ATOM 754 C C . LEU A 1 102 ? 4.227 8.560 -14.272 1.00 66.44 102 LEU A C 1
ATOM 756 O O . LEU A 1 102 ? 4.818 9.362 -14.991 1.00 66.44 102 LEU A O 1
ATOM 760 N N . GLY A 1 103 ? 4.565 7.268 -14.226 1.00 65.00 103 GLY A N 1
ATOM 761 C CA . GLY A 1 103 ? 5.544 6.655 -15.133 1.00 65.00 103 GLY A CA 1
ATOM 762 C C . GLY A 1 103 ? 5.115 6.765 -16.587 1.00 65.00 103 GLY A C 1
ATOM 763 O O . GLY A 1 103 ? 5.851 7.321 -17.394 1.00 65.00 103 GLY A O 1
ATOM 764 N N . TYR A 1 104 ? 3.874 6.380 -16.898 1.00 66.31 104 TYR A N 1
ATOM 765 C CA . TYR A 1 104 ? 3.342 6.513 -18.257 1.00 66.31 104 TYR A CA 1
ATOM 766 C C . TYR A 1 104 ? 3.317 7.966 -18.752 1.00 66.31 104 TYR A C 1
ATOM 768 O O . TYR A 1 104 ? 3.560 8.225 -19.930 1.00 66.31 104 TYR A O 1
ATOM 776 N N . VAL A 1 105 ? 3.037 8.934 -17.870 1.00 63.97 105 VAL A N 1
ATOM 777 C CA . VAL A 1 105 ? 3.099 10.365 -18.216 1.00 63.97 105 VAL A CA 1
ATOM 778 C C . VAL A 1 105 ? 4.535 10.803 -18.511 1.00 63.97 105 VAL A C 1
ATOM 780 O O . VAL A 1 105 ? 4.755 11.511 -19.497 1.00 63.97 105 VAL A O 1
ATOM 783 N N . ARG A 1 106 ? 5.508 10.376 -17.697 1.00 64.12 106 ARG A N 1
ATOM 784 C CA . ARG A 1 106 ? 6.933 10.662 -17.919 1.00 64.12 106 ARG A CA 1
ATOM 785 C C . ARG A 1 106 ? 7.413 10.079 -19.240 1.00 64.12 106 ARG A C 1
ATOM 787 O O . ARG A 1 106 ? 7.881 10.836 -20.081 1.00 64.12 106 ARG A O 1
ATOM 794 N N . GLU A 1 107 ? 7.162 8.797 -19.489 1.00 63.84 107 GLU A N 1
ATOM 795 C CA . GLU A 1 107 ? 7.504 8.137 -20.753 1.00 63.84 107 GLU A CA 1
ATOM 796 C C . GLU A 1 107 ? 6.869 8.834 -21.964 1.00 63.84 107 GLU A C 1
ATOM 798 O O . GLU A 1 107 ? 7.526 9.074 -22.976 1.00 63.84 107 GLU A O 1
ATOM 803 N N . ALA A 1 108 ? 5.591 9.211 -21.871 1.00 58.38 108 ALA A N 1
ATOM 804 C CA . ALA A 1 108 ? 4.905 9.911 -22.955 1.00 58.38 108 ALA A CA 1
ATOM 805 C C . ALA A 1 108 ? 5.490 11.306 -23.238 1.00 58.38 108 ALA A C 1
ATOM 807 O O . ALA A 1 108 ? 5.381 11.794 -24.369 1.00 58.38 108 ALA A O 1
ATOM 808 N N . THR A 1 109 ? 6.081 11.942 -22.224 1.00 58.31 109 THR A N 1
ATOM 809 C CA . THR A 1 109 ? 6.701 13.269 -22.318 1.00 58.31 109 THR A CA 1
ATOM 810 C C . THR A 1 109 ? 8.145 13.174 -22.818 1.00 58.31 109 THR A C 1
ATOM 812 O O . THR A 1 109 ? 8.533 13.952 -23.686 1.00 58.31 109 THR A O 1
ATOM 815 N N . GLU A 1 110 ? 8.915 12.198 -22.331 1.00 61.84 110 GLU A N 1
ATOM 816 C CA . GLU A 1 110 ? 10.324 11.977 -22.683 1.00 61.84 110 GLU A CA 1
ATOM 817 C C . GLU A 1 110 ? 10.491 11.377 -24.087 1.00 61.84 110 GLU A C 1
ATOM 819 O O . GLU A 1 110 ? 11.301 11.859 -24.876 1.00 61.84 110 GLU A O 1
ATOM 824 N N . TYR A 1 111 ? 9.677 10.384 -24.462 1.00 54.41 111 TYR A N 1
ATOM 825 C CA . TYR A 1 111 ? 9.783 9.682 -25.751 1.00 54.41 111 TYR A CA 1
ATOM 826 C C . TYR A 1 111 ? 8.892 10.282 -26.854 1.00 54.41 111 TYR A C 1
ATOM 828 O O . TYR A 1 111 ? 8.324 9.565 -27.693 1.00 54.41 111 TYR A O 1
ATOM 836 N N . GLY A 1 112 ? 8.747 11.613 -26.876 1.00 61.44 112 GLY A N 1
ATOM 837 C CA . GLY A 1 112 ? 8.047 12.350 -27.936 1.00 61.44 112 GLY A CA 1
ATOM 838 C C . GLY A 1 112 ? 8.358 11.831 -29.358 1.00 61.44 112 GLY A C 1
ATOM 839 O O . GLY A 1 112 ? 9.434 11.318 -29.613 1.00 61.44 112 GLY A O 1
ATOM 840 N N . LEU A 1 113 ? 7.380 11.942 -30.276 1.00 47.22 113 LEU A N 1
ATOM 841 C CA . LEU A 1 113 ? 7.267 11.423 -31.673 1.00 47.22 113 LEU A CA 1
ATOM 842 C C . LEU A 1 113 ? 7.804 10.014 -32.056 1.00 47.22 113 LEU A C 1
ATOM 844 O O . LEU A 1 113 ? 7.182 9.391 -32.913 1.00 47.22 113 LEU A O 1
ATOM 848 N N . ALA A 1 114 ? 8.811 9.442 -31.399 1.00 52.12 114 ALA A N 1
ATOM 849 C CA . ALA A 1 114 ? 9.263 8.060 -31.573 1.00 52.12 114 ALA A CA 1
ATOM 850 C C . ALA A 1 114 ? 8.268 7.036 -30.984 1.00 52.12 114 ALA A C 1
ATOM 852 O O . ALA A 1 114 ? 8.112 5.935 -31.508 1.00 52.12 114 ALA A O 1
ATOM 853 N N . GLY A 1 115 ? 7.483 7.425 -29.969 1.00 48.84 115 GLY A N 1
ATOM 854 C CA . GLY A 1 115 ? 6.385 6.633 -29.395 1.00 48.84 115 GLY A CA 1
ATOM 855 C C . GLY A 1 115 ? 5.106 6.564 -30.250 1.00 48.84 115 GLY A C 1
ATOM 856 O O . GLY A 1 115 ? 3.999 6.722 -29.730 1.00 48.84 115 GLY A O 1
ATOM 857 N N . ALA A 1 116 ? 5.206 6.399 -31.573 1.00 44.25 116 ALA A N 1
ATOM 858 C CA . ALA A 1 116 ? 4.045 6.304 -32.470 1.00 44.25 116 ALA A CA 1
ATOM 859 C C . ALA A 1 116 ? 3.170 5.054 -32.203 1.00 44.25 116 ALA A C 1
ATOM 861 O O . ALA A 1 116 ? 1.961 5.095 -32.440 1.00 44.25 116 ALA A O 1
ATOM 862 N N . GLY A 1 117 ? 3.750 3.987 -31.635 1.00 48.81 117 GLY A N 1
ATOM 863 C CA . GLY A 1 117 ? 3.028 2.786 -31.191 1.00 48.81 117 GLY A CA 1
ATOM 864 C C . GLY A 1 117 ? 2.175 3.026 -29.940 1.00 48.81 117 GLY A C 1
ATOM 865 O O . GLY A 1 117 ? 0.974 2.754 -29.944 1.00 48.81 117 GLY A O 1
ATOM 866 N N . MET A 1 118 ? 2.750 3.663 -28.914 1.00 43.69 118 MET A N 1
ATOM 867 C CA . MET A 1 118 ? 2.038 4.035 -27.684 1.00 43.69 118 MET A CA 1
ATOM 868 C C . MET A 1 118 ? 0.937 5.068 -27.964 1.00 43.69 118 MET A C 1
ATOM 870 O O . MET A 1 118 ? -0.158 4.981 -27.423 1.00 43.69 118 MET A O 1
ATOM 874 N N . ARG A 1 119 ? 1.147 5.980 -28.924 1.00 42.44 119 ARG A N 1
ATOM 875 C CA . ARG A 1 119 ? 0.114 6.909 -29.426 1.00 42.44 119 ARG A CA 1
ATOM 876 C C . ARG A 1 119 ? -1.114 6.208 -30.017 1.00 42.44 119 ARG A C 1
ATOM 878 O O . ARG A 1 119 ? -2.180 6.820 -30.050 1.00 42.44 119 ARG A O 1
ATOM 885 N N . ARG A 1 120 ? -0.979 4.965 -30.495 1.00 42.47 120 ARG A N 1
ATOM 886 C CA . ARG A 1 120 ? -2.083 4.175 -31.058 1.00 42.47 120 ARG A CA 1
ATOM 887 C C . ARG A 1 120 ? -2.877 3.450 -29.972 1.00 42.47 120 ARG A C 1
ATOM 889 O O . ARG A 1 120 ? -4.098 3.455 -30.051 1.00 42.47 120 ARG A O 1
ATOM 896 N N . VAL A 1 121 ? -2.204 2.973 -28.923 1.00 45.84 121 VAL A N 1
ATOM 897 C CA . VAL A 1 121 ? -2.820 2.389 -27.713 1.00 45.84 121 VAL A CA 1
ATOM 898 C C . VAL A 1 121 ? -3.472 3.472 -26.836 1.00 45.84 121 VAL A C 1
ATOM 900 O O . VAL A 1 121 ? -4.615 3.332 -26.401 1.00 45.84 121 VAL A O 1
ATOM 903 N N . LEU A 1 122 ? -2.807 4.619 -26.665 1.00 42.41 122 LEU A N 1
ATOM 904 C CA . LEU A 1 122 ? -3.310 5.782 -25.924 1.00 42.41 122 LEU A CA 1
ATOM 905 C C . LEU A 1 122 ? -4.444 6.527 -26.654 1.00 42.41 122 LEU A C 1
ATOM 907 O O . LEU A 1 122 ? -5.232 7.211 -25.997 1.00 42.41 122 LEU A O 1
ATOM 911 N N . ARG A 1 123 ? -4.575 6.391 -27.985 1.00 41.69 123 ARG A N 1
ATOM 912 C CA . ARG A 1 123 ? -5.710 6.941 -28.762 1.00 41.69 123 ARG A CA 1
ATOM 913 C C . ARG A 1 123 ? -7.026 6.202 -28.525 1.00 41.69 123 ARG A C 1
ATOM 915 O O . ARG A 1 123 ? -8.070 6.753 -28.854 1.00 41.69 123 ARG A O 1
ATOM 922 N N . THR A 1 124 ? -6.984 5.010 -27.940 1.00 46.03 124 THR A N 1
ATOM 923 C CA . THR A 1 124 ? -8.175 4.193 -27.665 1.00 46.03 124 THR A CA 1
ATOM 924 C C . THR A 1 124 ? -8.880 4.544 -26.344 1.00 46.03 124 THR A C 1
ATOM 926 O O . THR A 1 124 ? -9.982 4.060 -26.117 1.00 46.03 124 THR A O 1
ATOM 929 N N . GLY A 1 125 ? -8.324 5.437 -25.503 1.00 52.06 125 GLY A N 1
ATOM 930 C CA . GLY A 1 125 ? -9.046 5.979 -24.333 1.00 52.06 125 GLY A CA 1
ATOM 931 C C . GLY A 1 125 ? -8.212 6.801 -23.334 1.00 52.06 125 GLY A C 1
ATOM 932 O O . GLY A 1 125 ? -8.663 7.839 -22.856 1.00 52.06 125 GLY A O 1
ATOM 933 N N . LEU A 1 126 ? -6.966 6.403 -23.057 1.00 49.81 126 LEU A N 1
ATOM 934 C CA . LEU A 1 126 ? -6.118 7.003 -22.005 1.00 49.81 126 LEU A CA 1
ATOM 935 C C . LEU A 1 126 ? -5.641 8.435 -22.305 1.00 49.81 126 LEU A C 1
ATOM 937 O O . LEU A 1 126 ? -5.695 9.312 -21.442 1.00 49.81 126 LEU A O 1
ATOM 941 N N . GLY A 1 127 ? -5.205 8.708 -23.538 1.00 49.38 127 GLY A N 1
ATOM 942 C CA . GLY A 1 127 ? -4.675 10.021 -23.925 1.00 49.38 127 GLY A CA 1
ATOM 943 C C . GLY A 1 127 ? -5.743 11.118 -23.978 1.00 49.38 127 GLY A C 1
ATOM 944 O O . GLY A 1 127 ? -5.439 12.289 -23.755 1.00 49.38 127 GLY A O 1
ATOM 945 N N . GLY A 1 128 ? -7.000 10.739 -24.231 1.00 50.81 128 GLY A N 1
ATOM 946 C CA . GLY A 1 128 ? -8.146 11.650 -24.199 1.00 50.81 128 GLY A CA 1
ATOM 947 C C . GLY A 1 128 ? -8.495 12.094 -22.780 1.00 50.81 128 GLY A C 1
ATOM 948 O O . GLY A 1 128 ? -8.736 13.275 -22.557 1.00 50.81 128 GLY A O 1
ATOM 949 N N . VAL A 1 129 ? -8.442 11.173 -21.813 1.00 51.84 129 VAL A N 1
ATOM 950 C CA . VAL A 1 129 ? -8.694 11.444 -20.388 1.00 51.84 129 VAL A CA 1
ATOM 951 C C . VAL A 1 129 ? -7.620 12.364 -19.804 1.00 51.84 129 VAL A C 1
ATOM 953 O O . VAL A 1 129 ? -7.952 13.383 -19.202 1.00 51.84 129 VAL A O 1
ATOM 956 N N . ILE A 1 130 ? -6.341 12.045 -20.020 1.00 52.06 130 ILE A N 1
ATOM 957 C CA . ILE A 1 130 ? -5.217 12.818 -19.466 1.00 52.06 130 ILE A CA 1
ATOM 958 C C . ILE A 1 130 ? -5.201 14.237 -20.051 1.00 52.06 130 ILE A C 1
ATOM 960 O O . ILE A 1 130 ? -5.064 15.215 -19.318 1.00 52.06 130 ILE A O 1
ATOM 964 N N . ARG A 1 131 ? -5.435 14.374 -21.364 1.00 45.03 131 ARG A N 1
ATOM 965 C CA . ARG A 1 131 ? -5.536 15.685 -22.016 1.00 45.03 131 ARG A CA 1
ATOM 966 C C . ARG A 1 131 ? -6.779 16.451 -21.556 1.00 45.03 131 ARG A C 1
ATOM 968 O O . ARG A 1 131 ? -6.672 17.636 -21.271 1.00 45.03 131 ARG A O 1
ATOM 975 N N . ALA A 1 132 ? -7.936 15.807 -21.417 1.00 50.34 132 ALA A N 1
ATOM 976 C CA . ALA A 1 132 ? -9.145 16.460 -20.906 1.00 50.34 132 ALA A CA 1
ATOM 977 C C . ALA A 1 132 ? -8.976 16.965 -19.461 1.00 50.34 132 ALA A C 1
ATOM 979 O O . ALA A 1 132 ? -9.479 18.042 -19.142 1.00 50.34 132 ALA A O 1
ATOM 980 N N . GLY A 1 133 ? -8.229 16.232 -18.626 1.00 51.38 133 GLY A N 1
ATOM 981 C CA . GLY A 1 133 ? -7.846 16.655 -17.277 1.00 51.38 133 GLY A CA 1
ATOM 982 C C . GLY A 1 133 ? -6.892 17.854 -17.267 1.00 51.38 133 GLY A C 1
ATOM 983 O O . GLY A 1 133 ? -7.116 18.794 -16.513 1.00 51.38 133 GLY A O 1
ATOM 984 N N . LEU A 1 134 ? -5.882 17.870 -18.146 1.00 47.59 134 LEU A N 1
ATOM 985 C CA . LEU A 1 134 ? -4.922 18.980 -18.260 1.00 47.59 134 LEU A CA 1
ATOM 986 C C . LEU A 1 134 ? -5.499 20.247 -18.914 1.00 47.59 134 LEU A C 1
ATOM 988 O O . LEU A 1 134 ? -5.054 21.344 -18.599 1.00 47.59 134 LEU A O 1
ATOM 992 N N . THR A 1 135 ? -6.460 20.117 -19.836 1.00 47.53 135 THR A N 1
ATOM 993 C CA . THR A 1 135 ? -6.923 21.254 -20.663 1.00 47.53 135 THR A CA 1
ATOM 994 C C . THR A 1 135 ? -8.203 21.925 -20.151 1.00 47.53 135 THR A C 1
ATOM 996 O O . THR A 1 135 ? -8.715 22.817 -20.820 1.00 47.53 135 THR A O 1
ATOM 999 N N . GLY A 1 136 ? -8.745 21.517 -18.995 1.00 53.84 136 GLY A N 1
ATOM 1000 C CA . GLY A 1 136 ? -9.811 22.256 -18.301 1.00 53.84 136 GLY A CA 1
ATOM 1001 C C . GLY A 1 136 ? -11.013 22.660 -19.171 1.00 53.84 136 GLY A C 1
ATOM 1002 O O . GLY A 1 136 ? -11.555 23.752 -19.008 1.00 53.84 136 GLY A O 1
ATOM 1003 N N . MET A 1 137 ? -11.427 21.829 -20.134 1.00 44.75 137 MET A N 1
ATOM 1004 C CA . MET A 1 137 ? -12.522 22.179 -21.043 1.00 44.75 137 MET A CA 1
ATOM 1005 C C . MET A 1 137 ? -13.884 21.797 -20.454 1.00 44.75 137 MET A C 1
ATOM 1007 O O . MET A 1 137 ? -14.124 20.652 -20.069 1.00 44.75 137 MET A O 1
ATOM 1011 N N . ARG A 1 138 ? -14.798 22.775 -20.461 1.00 47.78 138 ARG A N 1
ATOM 1012 C CA . ARG A 1 138 ? -16.144 22.815 -19.849 1.00 47.78 138 ARG A CA 1
ATOM 1013 C C . ARG A 1 138 ? -17.103 21.636 -20.133 1.00 47.78 138 ARG A C 1
ATOM 1015 O O . ARG A 1 138 ? -18.159 21.589 -19.519 1.00 47.78 138 ARG A O 1
ATOM 1022 N N . ASN A 1 139 ? -16.736 20.660 -20.971 1.00 43.94 139 ASN A N 1
ATOM 1023 C CA . ASN A 1 139 ? -17.544 19.474 -21.307 1.00 43.94 139 ASN A CA 1
ATOM 1024 C C . ASN A 1 139 ? -16.898 18.119 -20.917 1.00 43.94 139 ASN A C 1
ATOM 1026 O O . ASN A 1 139 ? -17.401 17.061 -21.291 1.00 43.94 139 ASN A O 1
ATOM 1030 N N . ALA A 1 140 ? -15.811 18.118 -20.135 1.00 46.59 140 ALA A N 1
ATOM 1031 C CA . ALA A 1 140 ? -15.101 16.915 -19.676 1.00 46.59 140 ALA A CA 1
ATOM 1032 C C . ALA A 1 140 ? -15.882 15.871 -18.822 1.00 46.59 140 ALA A C 1
ATOM 1034 O O . ALA A 1 140 ? -15.501 14.698 -18.877 1.00 46.59 140 ALA A O 1
ATOM 1035 N N . PRO A 1 141 ? -16.953 16.176 -18.051 1.00 50.66 141 PRO A N 1
ATOM 1036 C CA . PRO A 1 141 ? -17.462 15.224 -17.055 1.00 50.66 141 PRO A CA 1
ATOM 1037 C C . PRO A 1 141 ? -18.041 13.922 -17.629 1.00 50.66 141 PRO A C 1
ATOM 1039 O O . PRO A 1 141 ? -17.994 12.887 -16.967 1.00 50.66 141 PRO A O 1
ATOM 1042 N N . SER A 1 142 ? -18.614 13.942 -18.837 1.00 44.34 142 SER A N 1
ATOM 1043 C CA . SER A 1 142 ? -19.343 12.791 -19.397 1.00 44.34 142 SER A CA 1
ATOM 1044 C C . SER A 1 142 ? -18.432 11.766 -20.083 1.00 44.34 142 SER A C 1
ATOM 1046 O O . SER A 1 142 ? -18.667 10.563 -19.963 1.00 44.34 142 SER A O 1
ATOM 1048 N N . VAL A 1 143 ? -17.374 12.226 -20.756 1.00 43.50 143 VAL A N 1
ATOM 1049 C CA . VAL A 1 143 ? -16.392 11.373 -21.449 1.00 43.50 143 VAL A CA 1
ATOM 1050 C C . VAL A 1 143 ? -15.375 10.800 -20.457 1.00 43.50 143 VAL A C 1
ATOM 1052 O O . VAL A 1 143 ? -15.098 9.600 -20.490 1.00 43.50 143 VAL A O 1
ATOM 1055 N N . LEU A 1 144 ? -14.911 11.620 -19.502 1.00 49.16 144 LEU A N 1
ATOM 1056 C CA . LEU A 1 144 ? -13.979 11.211 -18.445 1.00 49.16 144 LEU A CA 1
ATOM 1057 C C . LEU A 1 144 ? -14.573 10.099 -17.560 1.00 49.16 144 LEU A C 1
ATOM 1059 O O . LEU A 1 144 ? -13.897 9.123 -17.252 1.00 49.16 144 LEU A O 1
ATOM 1063 N N . ARG A 1 145 ? -15.868 10.188 -17.213 1.00 51.88 145 ARG A N 1
ATOM 1064 C CA . ARG A 1 145 ? -16.560 9.188 -16.376 1.00 51.88 145 ARG A CA 1
ATOM 1065 C C . ARG A 1 145 ? -16.731 7.820 -17.035 1.00 51.88 145 ARG A C 1
ATOM 1067 O O . ARG A 1 145 ? -16.762 6.822 -16.322 1.00 51.88 145 ARG A O 1
ATOM 1074 N N . LYS A 1 146 ? -16.888 7.759 -18.362 1.00 54.38 146 LYS A N 1
ATOM 1075 C CA . LYS A 1 146 ? -17.174 6.498 -19.071 1.00 54.38 146 LYS A CA 1
ATOM 1076 C C . LYS A 1 146 ? -15.916 5.780 -19.557 1.00 54.38 146 LYS A C 1
ATOM 1078 O O . LYS A 1 146 ? -15.908 4.557 -19.566 1.00 54.38 146 LYS A O 1
ATOM 1083 N N . GLN A 1 147 ? -14.871 6.515 -19.944 1.00 65.44 147 GLN A N 1
ATOM 1084 C CA . GLN A 1 147 ? -13.668 5.914 -20.536 1.00 65.44 147 GLN A CA 1
ATOM 1085 C C . GLN A 1 147 ? -12.544 5.662 -19.527 1.00 65.44 147 GLN A C 1
ATOM 1087 O O . GLN A 1 147 ? -11.713 4.793 -19.766 1.00 65.44 147 GLN A O 1
ATOM 1092 N N . PHE A 1 148 ? -12.516 6.372 -18.393 1.00 71.88 148 PHE A N 1
ATOM 1093 C CA . PHE A 1 148 ? -11.438 6.221 -17.415 1.00 71.88 148 PHE A CA 1
ATOM 1094 C C . PHE A 1 148 ? -11.388 4.841 -16.730 1.00 71.88 148 PHE A C 1
ATOM 1096 O O . PHE A 1 148 ? -10.300 4.276 -16.665 1.00 71.88 148 PHE A O 1
ATOM 1103 N N . PRO A 1 149 ? -12.510 4.234 -16.289 1.00 74.44 149 PRO A N 1
ATOM 1104 C CA . PRO A 1 149 ? -12.471 2.873 -15.746 1.00 74.44 149 PRO A CA 1
ATOM 1105 C C . PRO A 1 149 ? -11.973 1.836 -16.764 1.00 74.44 149 PRO A C 1
ATOM 1107 O O . PRO A 1 149 ? -11.126 1.018 -16.431 1.00 74.44 149 PRO A O 1
ATOM 1110 N N . ALA A 1 150 ? -12.420 1.922 -18.023 1.00 75.12 150 ALA A N 1
ATOM 1111 C CA . ALA A 1 150 ? -11.965 1.028 -19.093 1.00 75.12 150 ALA A CA 1
ATOM 1112 C C . ALA A 1 150 ? -10.470 1.217 -19.414 1.00 75.12 150 ALA A C 1
ATOM 1114 O O . ALA A 1 150 ? -9.740 0.260 -19.647 1.00 75.12 150 ALA A O 1
ATOM 1115 N N . ALA A 1 151 ? -9.998 2.463 -19.388 1.00 76.56 151 ALA A N 1
ATOM 1116 C CA . ALA A 1 151 ? -8.586 2.795 -19.509 1.00 76.56 151 ALA A CA 1
ATOM 1117 C C . ALA A 1 151 ? -7.743 2.189 -18.374 1.00 76.56 151 ALA A C 1
ATOM 1119 O O . ALA A 1 151 ? -6.670 1.653 -18.640 1.00 76.56 151 ALA A O 1
ATOM 1120 N N . LEU A 1 152 ? -8.228 2.246 -17.129 1.00 83.69 152 LEU A N 1
ATOM 1121 C CA . LEU A 1 152 ? -7.566 1.615 -15.987 1.00 83.69 152 LEU A CA 1
ATOM 1122 C C . LEU A 1 152 ? -7.511 0.093 -16.123 1.00 83.69 152 LEU A C 1
ATOM 1124 O O . LEU A 1 152 ? -6.476 -0.483 -15.823 1.00 83.69 152 LEU A O 1
ATOM 1128 N N . GLU A 1 153 ? -8.571 -0.547 -16.620 1.00 83.56 153 GLU A N 1
ATOM 1129 C CA . GLU A 1 153 ? -8.574 -1.995 -16.857 1.00 83.56 153 GLU A CA 1
ATOM 1130 C C . GLU A 1 153 ? -7.463 -2.420 -17.823 1.00 83.56 153 GLU A C 1
ATOM 1132 O O . GLU A 1 153 ? -6.728 -3.351 -17.518 1.00 83.56 153 GLU A O 1
ATOM 1137 N N . ILE A 1 154 ? -7.248 -1.685 -18.919 1.00 81.50 154 ILE A N 1
ATOM 1138 C CA . ILE A 1 154 ? -6.125 -1.947 -19.837 1.00 81.50 154 ILE A CA 1
ATOM 1139 C C . ILE A 1 154 ? -4.776 -1.797 -19.120 1.00 81.50 154 ILE A C 1
ATOM 1141 O O . ILE A 1 154 ? -3.877 -2.608 -19.324 1.00 81.50 154 ILE A O 1
ATOM 1145 N N . LEU A 1 155 ? -4.614 -0.768 -18.282 1.00 83.62 155 LEU A N 1
ATOM 1146 C CA . LEU A 1 155 ? -3.373 -0.580 -17.527 1.00 83.62 155 LEU A CA 1
ATOM 1147 C C . LEU A 1 155 ? -3.148 -1.696 -16.501 1.00 83.62 155 LEU A C 1
ATOM 1149 O O . LEU A 1 155 ? -2.012 -2.129 -16.327 1.00 83.62 155 LEU A O 1
ATOM 1153 N N . TYR A 1 156 ? -4.210 -2.187 -15.856 1.00 88.69 156 TYR A N 1
ATOM 1154 C CA . TYR A 1 156 ? -4.111 -3.351 -14.980 1.00 88.69 156 TYR A CA 1
ATOM 1155 C C . TYR A 1 156 ? -3.612 -4.567 -15.761 1.00 88.69 156 TYR A C 1
ATOM 1157 O O . TYR A 1 156 ? -2.727 -5.255 -15.275 1.00 88.69 156 TYR A O 1
ATOM 1165 N N . ASP A 1 157 ? -4.123 -4.799 -16.973 1.00 84.38 157 ASP A N 1
ATOM 1166 C CA . ASP A 1 157 ? -3.713 -5.917 -17.834 1.00 84.38 157 ASP A CA 1
ATOM 1167 C C . ASP A 1 157 ? -2.240 -5.846 -18.232 1.00 84.38 157 ASP A C 1
ATOM 1169 O O . ASP A 1 157 ? -1.546 -6.863 -18.205 1.00 84.38 157 ASP A O 1
ATOM 1173 N N . LEU A 1 158 ? -1.754 -4.651 -18.569 1.00 81.25 158 LEU A N 1
ATOM 1174 C CA . LEU A 1 158 ? -0.354 -4.435 -18.928 1.00 81.25 158 LEU A CA 1
ATOM 1175 C C . LEU A 1 158 ? 0.581 -4.722 -17.749 1.00 81.25 158 LEU A C 1
ATOM 1177 O O . LEU A 1 158 ? 1.522 -5.500 -17.886 1.00 81.25 158 LEU A O 1
ATOM 1181 N N . GLU A 1 159 ? 0.299 -4.132 -16.589 1.00 83.25 159 GLU A N 1
ATOM 1182 C CA . GLU A 1 159 ? 1.127 -4.289 -15.390 1.00 83.25 159 GLU A CA 1
ATOM 1183 C C . GLU A 1 159 ? 1.041 -5.731 -14.850 1.00 83.25 159 GLU A C 1
ATOM 1185 O O . GLU A 1 159 ? 2.050 -6.395 -14.599 1.00 83.25 159 GLU A O 1
ATOM 1190 N N . MET A 1 160 ? -0.171 -6.282 -14.727 1.00 85.00 160 MET A N 1
ATOM 1191 C CA . MET A 1 160 ? -0.366 -7.637 -14.208 1.00 85.00 160 MET A CA 1
ATOM 1192 C C . MET A 1 160 ? 0.120 -8.720 -15.168 1.00 85.00 160 MET A C 1
ATOM 1194 O O . MET A 1 160 ? 0.496 -9.792 -14.700 1.00 85.00 160 MET A O 1
ATOM 1198 N N . GLY A 1 161 ? 0.191 -8.470 -16.478 1.00 80.25 161 GLY A N 1
ATOM 1199 C CA . GLY A 1 161 ? 0.814 -9.402 -17.423 1.00 80.25 161 GLY A CA 1
ATOM 1200 C C . GLY A 1 161 ? 2.257 -9.753 -17.037 1.00 80.25 161 GLY A C 1
ATOM 1201 O O . GLY A 1 161 ? 2.673 -10.909 -17.145 1.00 80.25 161 GLY A O 1
ATOM 1202 N N . GLU A 1 162 ? 2.995 -8.779 -16.501 1.00 71.75 162 GLU A N 1
ATOM 1203 C CA . GLU A 1 162 ? 4.362 -8.964 -16.014 1.00 71.75 162 GLU A CA 1
ATOM 1204 C C . GLU A 1 162 ? 4.397 -9.624 -14.624 1.00 71.75 162 GLU A C 1
ATOM 1206 O O . GLU A 1 162 ? 5.235 -10.496 -14.374 1.00 71.75 162 GLU A O 1
ATOM 1211 N N . MET A 1 163 ? 3.482 -9.224 -13.731 1.00 78.19 163 MET A N 1
ATOM 1212 C CA . MET A 1 163 ? 3.555 -9.509 -12.290 1.00 78.19 163 MET A CA 1
ATOM 1213 C C . MET A 1 163 ? 2.758 -10.729 -11.833 1.00 78.19 163 MET A C 1
ATOM 1215 O O . MET A 1 163 ? 3.102 -11.336 -10.822 1.00 78.19 163 MET A O 1
ATOM 1219 N N . ASN A 1 164 ? 1.729 -11.148 -12.571 1.00 79.56 164 ASN A N 1
ATOM 1220 C CA . ASN A 1 164 ? 0.835 -12.229 -12.148 1.00 79.56 164 ASN A CA 1
ATOM 1221 C C . ASN A 1 164 ? 1.572 -13.568 -11.967 1.00 79.56 164 ASN A C 1
ATOM 1223 O O . ASN A 1 164 ? 1.199 -14.399 -11.141 1.00 79.56 164 ASN A O 1
ATOM 1227 N N . ARG A 1 165 ? 2.684 -13.763 -12.689 1.00 77.25 165 ARG A N 1
ATOM 1228 C CA . ARG A 1 165 ? 3.546 -14.945 -12.536 1.00 77.25 165 ARG A CA 1
ATOM 1229 C C . ARG A 1 165 ? 4.168 -15.033 -11.142 1.00 77.25 165 ARG A C 1
ATOM 1231 O O . ARG A 1 165 ? 4.409 -16.140 -10.680 1.00 77.25 165 ARG A O 1
ATOM 1238 N N . LEU A 1 166 ? 4.382 -13.900 -10.473 1.00 77.06 166 LEU A N 1
ATOM 1239 C CA . LEU A 1 166 ? 4.963 -13.807 -9.130 1.00 77.06 166 LEU A CA 1
ATOM 1240 C C . LEU A 1 166 ? 3.953 -14.150 -8.027 1.00 77.06 166 LEU A C 1
ATOM 1242 O O . LEU A 1 166 ? 4.341 -14.209 -6.867 1.00 77.06 166 LEU A O 1
ATOM 1246 N N . LYS A 1 167 ? 2.679 -14.381 -8.387 1.00 83.88 167 LYS A N 1
ATOM 1247 C CA . LYS A 1 167 ? 1.574 -14.676 -7.463 1.00 83.88 167 LYS A CA 1
ATOM 1248 C C . LYS A 1 167 ? 1.547 -13.706 -6.271 1.00 83.88 167 LYS A C 1
ATOM 1250 O O . LYS A 1 167 ? 1.654 -14.151 -5.126 1.00 83.88 167 LYS A O 1
ATOM 1255 N N . PRO A 1 168 ? 1.443 -12.387 -6.524 1.00 87.94 168 PRO A N 1
ATOM 1256 C CA . PRO A 1 168 ? 1.471 -11.405 -5.451 1.00 87.94 168 PRO A CA 1
ATOM 1257 C C . PRO A 1 168 ? 0.337 -11.687 -4.450 1.00 87.94 168 PRO A C 1
ATOM 1259 O O . PRO A 1 168 ? -0.803 -11.908 -4.875 1.00 87.94 168 PRO A O 1
ATOM 1262 N N . PRO A 1 169 ? 0.613 -11.676 -3.135 1.00 89.62 169 PRO A N 1
ATOM 1263 C CA . PRO A 1 169 ? -0.398 -11.932 -2.110 1.00 89.62 169 PRO A CA 1
ATOM 1264 C C . PRO A 1 169 ? -1.455 -10.821 -2.072 1.00 89.62 169 PRO A C 1
ATOM 1266 O O . PRO A 1 169 ? -2.633 -11.086 -1.837 1.00 89.62 169 PRO A O 1
ATOM 1269 N N . VAL A 1 170 ? -1.024 -9.580 -2.320 1.00 93.06 170 VAL A N 1
ATOM 1270 C CA . VAL A 1 170 ? -1.852 -8.375 -2.365 1.00 93.06 170 VAL A CA 1
ATOM 1271 C C . VAL A 1 170 ? -1.343 -7.474 -3.486 1.00 93.06 170 VAL A C 1
ATOM 1273 O O . VAL A 1 170 ? -0.134 -7.281 -3.621 1.00 93.06 170 VAL A O 1
ATOM 1276 N N . VAL A 1 171 ? -2.262 -6.888 -4.249 1.00 93.62 171 VAL A N 1
ATOM 1277 C CA . VAL A 1 171 ? -1.986 -5.840 -5.238 1.00 93.62 171 VAL A CA 1
ATOM 1278 C C . VAL A 1 171 ? -2.689 -4.562 -4.804 1.00 93.62 171 VAL A C 1
ATOM 128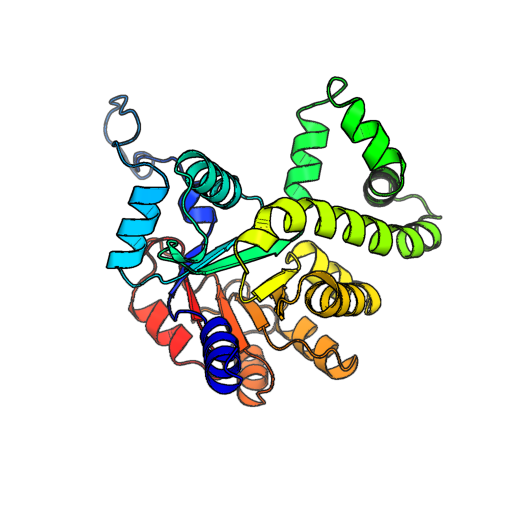0 O O . VAL A 1 171 ? -3.904 -4.541 -4.611 1.00 93.62 171 VAL A O 1
ATOM 1283 N N . PHE A 1 172 ? -1.930 -3.484 -4.654 1.00 95.19 172 PHE A N 1
ATOM 1284 C CA . PHE A 1 172 ? -2.433 -2.183 -4.244 1.00 95.19 172 PHE A CA 1
ATOM 1285 C C . PHE A 1 172 ? -2.862 -1.343 -5.448 1.00 95.19 172 PHE A C 1
ATOM 1287 O O . PHE A 1 172 ? -2.164 -1.290 -6.453 1.00 95.19 172 PHE A O 1
ATOM 1294 N N . LEU A 1 173 ? -3.979 -0.629 -5.341 1.00 94.75 173 LEU A N 1
ATOM 1295 C CA . LEU A 1 173 ? -4.283 0.472 -6.250 1.00 94.75 173 LEU A CA 1
ATOM 1296 C C . LEU A 1 173 ? -3.406 1.671 -5.881 1.00 94.75 173 LEU A C 1
ATOM 1298 O O . LEU A 1 173 ? -3.313 2.041 -4.706 1.00 94.75 173 LEU A O 1
ATOM 1302 N N . HIS A 1 174 ? -2.784 2.286 -6.882 1.00 91.25 174 HIS A N 1
ATOM 1303 C CA . HIS A 1 174 ? -1.891 3.423 -6.697 1.00 91.25 174 HIS A CA 1
ATOM 1304 C C . HIS A 1 174 ? -2.560 4.595 -5.979 1.00 91.25 174 HIS A C 1
ATOM 1306 O O . HIS A 1 174 ? -3.683 4.983 -6.308 1.00 91.25 174 HIS A O 1
ATOM 1312 N N . HIS A 1 175 ? -1.831 5.204 -5.036 1.00 90.31 175 HIS A N 1
ATOM 1313 C CA . HIS A 1 175 ? -2.362 6.226 -4.129 1.00 90.31 175 HIS A CA 1
ATOM 1314 C C . HIS A 1 175 ? -3.040 7.387 -4.856 1.00 90.31 175 HIS A C 1
ATOM 1316 O O . HIS A 1 175 ? -4.142 7.776 -4.490 1.00 90.31 175 HIS A O 1
ATOM 1322 N N . THR A 1 176 ? -2.455 7.872 -5.955 1.00 87.62 176 THR A N 1
ATOM 1323 C CA . THR A 1 176 ? -3.059 8.934 -6.772 1.00 87.62 176 THR A CA 1
ATOM 1324 C C . THR A 1 176 ? -4.440 8.555 -7.312 1.00 87.62 176 THR A C 1
ATOM 1326 O O . THR A 1 176 ? -5.329 9.399 -7.350 1.00 87.62 176 THR A O 1
ATOM 1329 N N . ILE A 1 177 ? -4.642 7.300 -7.727 1.00 90.25 177 ILE A N 1
ATOM 1330 C CA . ILE A 1 177 ? -5.931 6.851 -8.269 1.00 90.25 177 ILE A CA 1
ATOM 1331 C C . ILE A 1 177 ? -6.924 6.627 -7.135 1.00 90.25 177 ILE A C 1
ATOM 1333 O O . ILE A 1 177 ? -8.066 7.070 -7.251 1.00 90.25 177 ILE A O 1
ATOM 1337 N N . THR A 1 178 ? -6.496 5.983 -6.047 1.00 94.00 178 THR A N 1
ATOM 1338 C CA . THR A 1 178 ? -7.321 5.776 -4.851 1.00 94.00 178 THR A CA 1
ATOM 1339 C C . THR A 1 178 ? -7.842 7.106 -4.315 1.00 94.00 178 THR A C 1
ATOM 1341 O O . THR A 1 178 ? -9.053 7.296 -4.205 1.00 94.00 178 THR A O 1
ATOM 1344 N N . ASP A 1 179 ? -6.938 8.049 -4.047 1.00 91.75 179 ASP A N 1
ATOM 1345 C CA . ASP A 1 179 ? -7.264 9.344 -3.454 1.00 91.75 179 ASP A CA 1
ATOM 1346 C C . ASP A 1 179 ? -8.159 10.168 -4.386 1.00 91.75 179 ASP A C 1
ATOM 1348 O O . ASP A 1 179 ? -9.130 10.777 -3.942 1.00 91.75 179 ASP A O 1
ATOM 1352 N N . MET A 1 180 ? -7.908 10.123 -5.698 1.00 91.00 180 MET A N 1
ATOM 1353 C CA . MET A 1 180 ? -8.771 10.760 -6.692 1.00 91.00 180 MET A CA 1
ATOM 1354 C C . MET A 1 180 ? -10.174 10.135 -6.732 1.00 91.00 180 MET A C 1
ATOM 1356 O O . MET A 1 180 ? -11.175 10.853 -6.797 1.00 91.00 180 MET A O 1
ATOM 1360 N N . ALA A 1 181 ? -10.267 8.803 -6.717 1.00 90.56 181 ALA A N 1
ATOM 1361 C CA . ALA A 1 181 ? -11.545 8.100 -6.743 1.00 90.56 181 ALA A CA 1
ATOM 1362 C C . ALA A 1 181 ? -12.384 8.437 -5.505 1.00 90.56 181 ALA A C 1
ATOM 1364 O O . ALA A 1 181 ? -13.586 8.682 -5.621 1.00 90.56 181 ALA A O 1
ATOM 1365 N N . VAL A 1 182 ? -11.739 8.508 -4.343 1.00 91.94 182 VAL A N 1
ATOM 1366 C CA . VAL A 1 182 ? -12.340 8.942 -3.082 1.00 91.94 182 VAL A CA 1
ATOM 1367 C C . VAL A 1 182 ? -12.798 10.401 -3.164 1.00 91.94 182 VAL A C 1
ATOM 1369 O O . VAL A 1 182 ? -13.980 10.671 -2.953 1.00 91.94 182 VAL A O 1
ATOM 1372 N N . ALA A 1 183 ? -11.912 11.321 -3.561 1.00 88.56 183 ALA A N 1
ATOM 1373 C CA . ALA A 1 183 ? -12.188 12.759 -3.608 1.00 88.56 183 ALA A CA 1
ATOM 1374 C C . ALA A 1 183 ? -13.365 13.123 -4.529 1.00 88.56 183 ALA A C 1
ATOM 1376 O O . ALA A 1 183 ? -14.163 14.001 -4.204 1.00 88.56 183 ALA A O 1
ATOM 1377 N N . PHE A 1 184 ? -13.512 12.435 -5.665 1.00 88.19 184 PHE A N 1
ATOM 1378 C CA . PHE A 1 184 ? -14.622 12.670 -6.593 1.00 88.19 184 PHE A CA 1
ATOM 1379 C C . PHE A 1 184 ? -15.867 11.812 -6.321 1.00 88.19 184 PHE A C 1
ATOM 1381 O O . PHE A 1 184 ? -16.861 11.942 -7.037 1.00 88.19 184 PHE A O 1
ATOM 1388 N N . GLY A 1 185 ? -15.849 10.927 -5.320 1.00 89.12 185 GLY A N 1
ATOM 1389 C CA . GLY A 1 185 ? -16.966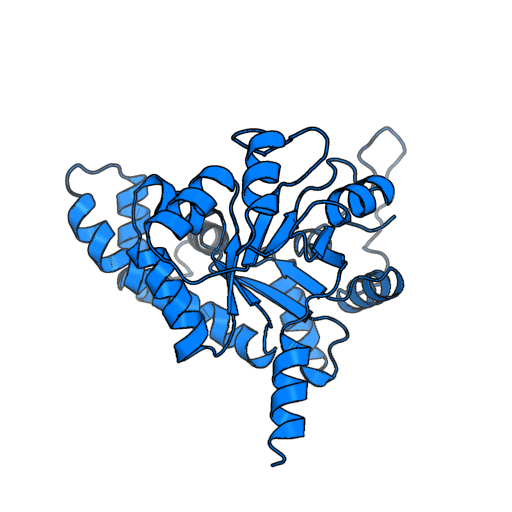 10.019 -5.040 1.00 89.12 185 GLY A CA 1
ATOM 1390 C C . GLY A 1 185 ? -17.160 8.927 -6.103 1.00 89.12 185 GLY A C 1
ATOM 1391 O O . GLY A 1 185 ? -18.267 8.431 -6.314 1.00 89.12 185 GLY A O 1
ATOM 1392 N N . HIS A 1 186 ? -16.098 8.553 -6.815 1.00 89.94 186 HIS A N 1
ATOM 1393 C CA . HIS A 1 186 ? -16.114 7.574 -7.902 1.00 89.94 186 HIS A CA 1
ATOM 1394 C C . HIS A 1 186 ? -15.980 6.132 -7.382 1.00 89.94 186 HIS A C 1
ATOM 1396 O O . HIS A 1 186 ? -15.050 5.410 -7.745 1.00 89.94 186 HIS A O 1
ATOM 1402 N N . ARG A 1 187 ? -16.965 5.677 -6.597 1.00 93.62 187 ARG A N 1
ATOM 1403 C CA . ARG A 1 187 ? -17.052 4.309 -6.044 1.00 93.62 187 ARG A CA 1
ATOM 1404 C C . ARG A 1 187 ? -16.679 3.206 -7.048 1.00 93.62 187 ARG A C 1
ATOM 1406 O O . ARG A 1 187 ? -15.920 2.300 -6.722 1.00 93.62 187 ARG A O 1
ATOM 1413 N N . LYS A 1 188 ? -17.179 3.307 -8.287 1.00 91.19 188 LYS A N 1
ATOM 1414 C CA . LYS A 1 188 ? -16.980 2.293 -9.339 1.00 91.19 188 LYS A CA 1
ATOM 1415 C C . LYS A 1 188 ? -15.512 1.995 -9.650 1.00 91.19 188 LYS A C 1
ATOM 1417 O O . LYS A 1 188 ? -15.214 0.886 -10.062 1.00 91.19 188 LYS A O 1
ATOM 1422 N N . ILE A 1 189 ? -14.603 2.957 -9.472 1.00 91.88 189 ILE A N 1
ATOM 1423 C CA . ILE A 1 189 ? -13.169 2.726 -9.711 1.00 91.88 189 ILE A CA 1
ATOM 1424 C C . ILE A 1 189 ? -12.628 1.703 -8.706 1.00 91.88 189 ILE A C 1
ATOM 1426 O O . ILE A 1 189 ? -11.938 0.765 -9.098 1.00 91.88 189 ILE A O 1
ATOM 1430 N N . LEU A 1 190 ? -12.987 1.861 -7.430 1.00 95.31 190 LEU A N 1
ATOM 1431 C CA . LEU A 1 190 ? -12.566 0.964 -6.357 1.00 95.31 190 LEU A CA 1
ATOM 1432 C C . LEU A 1 190 ? -13.233 -0.415 -6.494 1.00 95.31 190 LEU A C 1
ATOM 1434 O O . LEU A 1 190 ? -12.547 -1.431 -6.411 1.00 95.31 190 LEU A O 1
ATOM 1438 N N . ASP A 1 191 ? -14.538 -0.458 -6.791 1.00 94.25 191 ASP A N 1
ATOM 1439 C CA . ASP A 1 191 ? -15.272 -1.715 -7.031 1.00 94.25 191 ASP A CA 1
ATOM 1440 C C . ASP A 1 191 ? -14.696 -2.505 -8.216 1.00 94.25 191 ASP A C 1
ATOM 1442 O O . ASP A 1 191 ? -14.487 -3.717 -8.121 1.00 94.25 191 ASP A O 1
ATOM 1446 N N . ASN A 1 192 ? -14.416 -1.828 -9.336 1.00 93.06 192 ASN A N 1
ATOM 1447 C CA . ASN A 1 192 ? -13.830 -2.468 -10.511 1.00 93.06 192 ASN A CA 1
ATOM 1448 C C . ASN A 1 192 ? -12.429 -3.002 -10.212 1.00 93.06 192 ASN A C 1
ATOM 1450 O O . ASN A 1 192 ? -12.097 -4.092 -10.667 1.00 93.06 192 ASN A O 1
ATOM 1454 N N . PHE A 1 193 ? -11.622 -2.275 -9.433 1.00 95.69 193 PHE A N 1
ATOM 1455 C CA . PHE A 1 193 ? -10.308 -2.757 -9.014 1.00 95.69 193 PHE A CA 1
ATOM 1456 C C . PHE A 1 193 ? -10.419 -4.026 -8.159 1.00 95.69 193 PHE A C 1
ATOM 1458 O O . PHE A 1 193 ? -9.775 -5.026 -8.466 1.00 95.69 193 PHE A O 1
ATOM 1465 N N . VAL A 1 194 ? -11.296 -4.026 -7.148 1.00 95.94 194 VAL A N 1
ATOM 1466 C CA . VAL A 1 194 ? -11.549 -5.199 -6.293 1.00 95.94 194 VAL A CA 1
ATOM 1467 C C . VAL A 1 194 ? -11.967 -6.413 -7.122 1.00 95.94 194 VAL A C 1
ATOM 1469 O O . VAL A 1 194 ? -11.407 -7.497 -6.948 1.00 95.94 194 VAL A O 1
ATOM 1472 N N . ARG A 1 195 ? -12.917 -6.229 -8.047 1.00 94.44 195 ARG A N 1
ATOM 1473 C CA . ARG A 1 195 ? -13.372 -7.287 -8.960 1.00 94.44 195 ARG A CA 1
ATOM 1474 C C . ARG A 1 195 ? -12.250 -7.772 -9.869 1.00 94.44 195 ARG A C 1
ATOM 1476 O O . ARG A 1 195 ? -12.029 -8.972 -9.961 1.00 94.44 195 ARG A O 1
ATOM 1483 N N . ALA A 1 196 ? -11.506 -6.865 -10.500 1.00 93.62 196 ALA A N 1
ATOM 1484 C CA . ALA A 1 196 ? -10.405 -7.232 -11.383 1.00 93.62 196 ALA A CA 1
ATOM 1485 C C . ALA A 1 196 ? -9.352 -8.075 -10.647 1.00 93.62 196 ALA A C 1
ATOM 1487 O O . ALA A 1 196 ? -8.962 -9.130 -11.146 1.00 93.62 196 ALA A O 1
ATOM 1488 N N . MET A 1 197 ? -8.935 -7.658 -9.447 1.00 94.69 197 MET A N 1
ATOM 1489 C CA . MET A 1 197 ? -7.921 -8.382 -8.676 1.00 94.69 197 MET A CA 1
ATOM 1490 C C . MET A 1 197 ? -8.390 -9.781 -8.265 1.00 94.69 197 MET A C 1
ATOM 1492 O O . MET A 1 197 ? -7.650 -10.744 -8.455 1.00 94.69 197 MET A O 1
ATOM 1496 N N . ARG A 1 198 ? -9.629 -9.932 -7.782 1.00 93.50 198 ARG A N 1
ATOM 1497 C CA . ARG A 1 198 ? -10.143 -11.238 -7.334 1.00 93.50 198 ARG A CA 1
ATOM 1498 C C . ARG A 1 198 ? -10.533 -12.164 -8.482 1.00 93.50 198 ARG A C 1
ATOM 1500 O O . ARG A 1 198 ? -10.122 -13.325 -8.503 1.00 93.50 198 ARG A O 1
ATOM 1507 N N . ASP A 1 199 ? -11.306 -11.650 -9.432 1.00 92.81 199 ASP A N 1
ATOM 1508 C CA . ASP A 1 199 ? -11.960 -12.468 -10.453 1.00 92.81 199 ASP A CA 1
ATOM 1509 C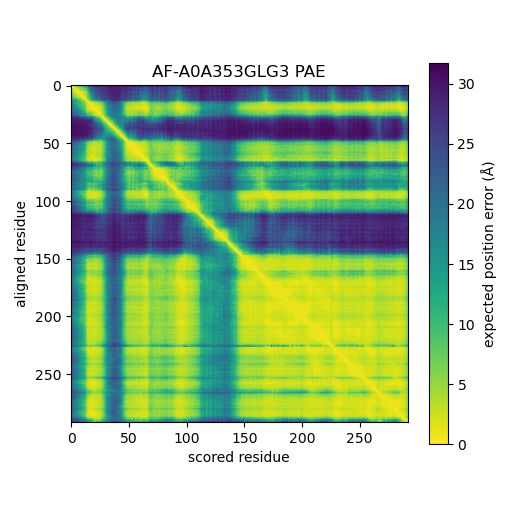 C . ASP A 1 199 ? -11.002 -12.810 -11.599 1.00 92.81 199 ASP A C 1
ATOM 1511 O O . ASP A 1 199 ? -11.059 -13.916 -12.132 1.00 92.81 199 ASP A O 1
ATOM 1515 N N . ARG A 1 200 ? -10.117 -11.875 -11.979 1.00 91.12 200 ARG A N 1
ATOM 1516 C CA . ARG A 1 200 ? -9.216 -12.041 -13.135 1.00 91.12 200 ARG A CA 1
ATOM 1517 C C . ARG A 1 200 ? -7.793 -12.417 -12.744 1.00 91.12 200 ARG A C 1
ATOM 1519 O O . ARG A 1 200 ? -7.175 -13.223 -13.432 1.00 91.12 200 ARG A O 1
ATOM 1526 N N . TYR A 1 201 ? -7.273 -11.817 -11.674 1.00 90.50 201 TYR A N 1
ATOM 1527 C CA . TYR A 1 201 ? -5.879 -12.005 -11.250 1.00 90.50 201 TYR A CA 1
ATOM 1528 C C . TYR A 1 201 ? -5.717 -12.921 -10.038 1.00 90.50 201 TYR A C 1
ATOM 1530 O O . TYR A 1 201 ? -4.595 -13.277 -9.694 1.00 90.50 201 TYR A O 1
ATOM 1538 N N . HIS A 1 202 ? -6.820 -13.331 -9.408 1.00 90.81 202 HIS A N 1
ATOM 1539 C CA . HIS A 1 202 ? -6.835 -14.225 -8.250 1.00 90.81 202 HIS A CA 1
ATOM 1540 C C . HIS A 1 202 ? -5.905 -13.778 -7.103 1.00 90.81 202 HIS A C 1
ATOM 1542 O O . HIS A 1 202 ? -5.281 -14.602 -6.436 1.00 90.81 202 HIS A O 1
ATOM 1548 N N . THR A 1 203 ? -5.842 -12.467 -6.861 1.00 91.06 203 THR A N 1
ATOM 1549 C CA . THR A 1 203 ? -5.043 -11.818 -5.807 1.00 91.06 203 THR A CA 1
ATOM 1550 C C . THR A 1 203 ? -5.925 -10.938 -4.916 1.00 91.06 203 THR A C 1
ATOM 1552 O O . THR A 1 203 ? -7.047 -10.585 -5.294 1.00 91.06 203 THR A O 1
ATOM 1555 N N . GLU A 1 204 ? -5.458 -10.593 -3.712 1.00 93.44 204 GLU A N 1
ATOM 1556 C CA . GLU A 1 204 ? -6.202 -9.666 -2.858 1.00 93.44 204 GLU A CA 1
ATOM 1557 C C . GLU A 1 204 ? -6.006 -8.209 -3.284 1.00 93.44 204 GLU A C 1
ATOM 1559 O O . GLU A 1 204 ? -4.877 -7.773 -3.506 1.00 93.44 204 GLU A O 1
ATOM 1564 N N . PRO A 1 205 ? -7.087 -7.417 -3.347 1.00 95.44 205 PRO A N 1
ATOM 1565 C CA . PRO A 1 205 ? -6.978 -5.988 -3.565 1.00 95.44 205 PRO A CA 1
ATOM 1566 C C . PRO A 1 205 ? -6.554 -5.276 -2.277 1.00 95.44 205 PRO A C 1
ATOM 1568 O O . PRO 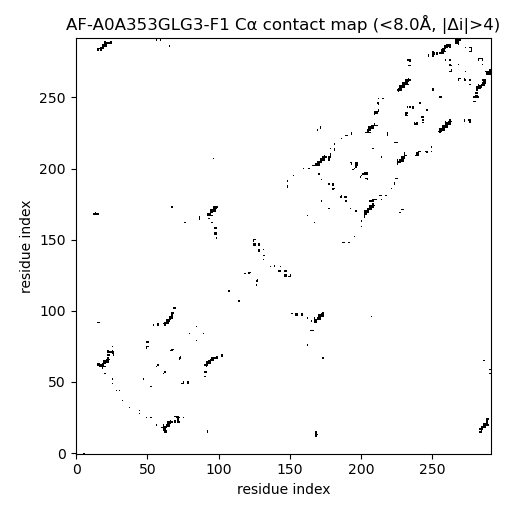A 1 205 ? -7.088 -5.529 -1.193 1.00 95.44 205 PRO A O 1
ATOM 1571 N N . GLY A 1 206 ? -5.643 -4.323 -2.422 1.00 96.31 206 GLY A N 1
ATOM 1572 C CA . GLY A 1 206 ? -5.337 -3.313 -1.422 1.00 96.31 206 GLY A CA 1
ATOM 1573 C C . GLY A 1 206 ? -5.469 -1.903 -1.990 1.00 96.31 206 GLY A C 1
ATOM 1574 O O . GLY A 1 206 ? -5.494 -1.700 -3.202 1.00 96.31 206 GLY A O 1
ATOM 1575 N N . PHE A 1 207 ? -5.526 -0.902 -1.120 1.00 97.12 207 PHE A N 1
ATOM 1576 C CA . PHE A 1 207 ? -5.548 0.503 -1.521 1.00 97.12 207 PHE A CA 1
ATOM 1577 C C . PHE A 1 207 ? -4.377 1.248 -0.886 1.00 97.12 207 PHE A C 1
ATOM 1579 O O . PHE A 1 207 ? -4.266 1.302 0.338 1.00 97.12 207 PHE A O 1
ATOM 1586 N N . ALA A 1 208 ? -3.497 1.825 -1.706 1.00 95.44 208 ALA A N 1
ATOM 1587 C CA . ALA A 1 208 ? -2.546 2.812 -1.213 1.00 95.44 208 ALA A CA 1
ATOM 1588 C C . ALA A 1 208 ? -3.245 4.172 -1.114 1.00 95.44 208 ALA A C 1
ATOM 1590 O O . ALA A 1 208 ? -4.079 4.485 -1.962 1.00 95.44 208 ALA A O 1
ATOM 1591 N N . THR A 1 209 ? -2.940 4.979 -0.100 1.00 95.75 209 THR A N 1
ATOM 1592 C CA . THR A 1 209 ? -3.592 6.283 0.108 1.00 95.75 209 THR A CA 1
ATOM 1593 C C . THR A 1 209 ? -2.729 7.222 0.943 1.00 95.75 209 THR A C 1
ATOM 1595 O O . THR A 1 209 ? -1.980 6.784 1.814 1.00 95.75 209 THR A O 1
ATOM 1598 N N . SER A 1 210 ? -2.859 8.528 0.702 1.00 91.75 210 SER A N 1
ATOM 1599 C CA . SER A 1 210 ? -2.381 9.564 1.632 1.00 91.75 210 SER A CA 1
ATOM 1600 C C . SER A 1 210 ? -3.512 10.186 2.466 1.00 91.75 210 SER A C 1
ATOM 1602 O O . SER A 1 210 ? -3.258 11.083 3.259 1.00 91.75 210 SER A O 1
ATOM 1604 N N . ASN A 1 211 ? -4.753 9.714 2.308 1.00 95.25 211 ASN A N 1
ATOM 1605 C CA . ASN A 1 211 ? -5.965 10.214 2.964 1.00 95.25 211 ASN A CA 1
ATOM 1606 C C . ASN A 1 211 ? -6.713 9.072 3.678 1.00 95.25 211 ASN A C 1
ATOM 1608 O O . ASN A 1 211 ? -7.895 8.832 3.425 1.00 95.25 211 ASN A O 1
ATOM 1612 N N . PHE A 1 212 ? -6.017 8.353 4.566 1.00 97.06 212 PHE A N 1
ATOM 1613 C CA . PHE A 1 212 ? -6.514 7.134 5.223 1.00 97.06 212 PHE A CA 1
ATOM 16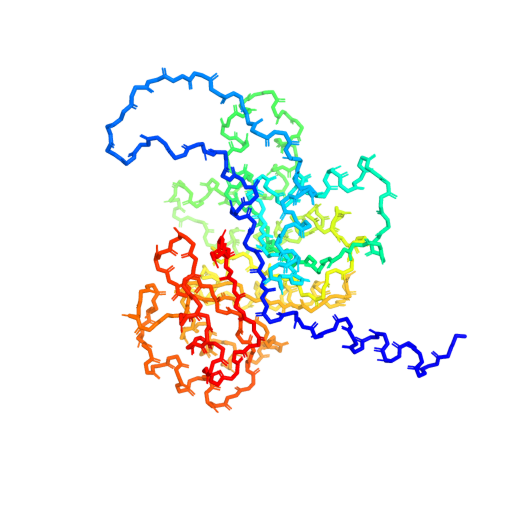14 C C . PHE A 1 212 ? -7.904 7.285 5.849 1.00 97.06 212 PHE A C 1
ATOM 1616 O O . PHE A 1 212 ? -8.763 6.436 5.625 1.00 97.06 212 PHE A O 1
ATOM 1623 N N . VAL A 1 213 ? -8.135 8.367 6.602 1.00 96.81 213 VAL A N 1
ATOM 1624 C CA . VAL A 1 213 ? -9.401 8.602 7.316 1.00 96.81 213 VAL A CA 1
ATOM 1625 C C . VAL A 1 213 ? -10.577 8.696 6.343 1.00 96.81 213 VAL A C 1
ATOM 1627 O O . VAL A 1 213 ? -11.595 8.031 6.531 1.00 96.81 213 VAL A O 1
ATOM 1630 N N . GLU A 1 214 ? -10.421 9.471 5.267 1.00 96.69 214 GLU A N 1
ATOM 1631 C CA . GLU A 1 214 ? -11.462 9.614 4.246 1.00 96.69 214 GLU A CA 1
ATOM 1632 C C . GLU A 1 214 ? -11.674 8.290 3.500 1.00 96.69 214 GLU A C 1
ATOM 1634 O O . GLU A 1 214 ? -12.817 7.865 3.319 1.00 96.69 214 GLU A O 1
ATOM 1639 N N . LEU A 1 215 ? -10.596 7.593 3.111 1.00 97.44 215 LEU A N 1
ATOM 1640 C CA . LEU A 1 215 ? -10.710 6.293 2.449 1.00 97.44 215 LEU A CA 1
ATOM 1641 C C . LEU A 1 215 ? -11.467 5.289 3.326 1.00 97.44 215 LEU A C 1
ATOM 1643 O O . LEU A 1 215 ? -12.409 4.667 2.843 1.00 97.44 215 LEU A O 1
ATOM 1647 N N . ALA A 1 216 ? -11.100 5.146 4.601 1.00 96.62 216 ALA A N 1
ATOM 1648 C CA . ALA A 1 216 ? -11.754 4.220 5.523 1.00 96.62 216 ALA A CA 1
ATOM 1649 C C . ALA A 1 216 ? -13.256 4.519 5.660 1.00 96.62 216 ALA A C 1
ATOM 1651 O O . ALA A 1 216 ? -14.084 3.610 5.555 1.00 96.62 216 ALA A O 1
ATOM 1652 N N . GLY A 1 217 ? -13.617 5.801 5.797 1.00 95.50 217 GLY A N 1
ATOM 1653 C CA . GLY A 1 217 ? -15.012 6.240 5.813 1.00 95.50 217 GLY A CA 1
ATOM 1654 C C . GLY A 1 217 ? -15.763 5.869 4.530 1.00 95.50 217 GLY A C 1
ATOM 1655 O O . GLY A 1 217 ? -16.884 5.359 4.594 1.00 95.50 217 GLY A O 1
ATOM 1656 N N . ARG A 1 218 ? -15.143 6.056 3.356 1.00 96.69 218 ARG A N 1
ATOM 1657 C CA . ARG A 1 218 ? -15.744 5.687 2.063 1.00 96.69 218 ARG A CA 1
ATOM 1658 C C . ARG A 1 218 ? -15.866 4.187 1.857 1.00 96.69 218 ARG A C 1
ATOM 1660 O O . ARG A 1 218 ? -16.906 3.757 1.373 1.00 96.69 218 ARG A O 1
ATOM 1667 N N . LEU A 1 219 ? -14.862 3.394 2.229 1.00 96.00 219 LEU A N 1
ATOM 1668 C CA . LEU A 1 219 ? -14.922 1.933 2.118 1.00 96.00 219 LEU A CA 1
ATOM 1669 C C . LEU A 1 219 ? -16.089 1.375 2.939 1.00 96.00 219 LEU A C 1
ATOM 1671 O O . LEU A 1 219 ? -16.865 0.574 2.419 1.00 96.00 219 LEU A O 1
ATOM 1675 N N . LYS A 1 220 ? -16.269 1.875 4.170 1.00 94.62 220 LYS A N 1
ATOM 1676 C CA . LYS A 1 220 ? -17.400 1.528 5.041 1.00 94.62 220 LYS A CA 1
ATOM 1677 C C . LYS A 1 220 ? -18.736 1.983 4.447 1.00 94.62 220 LYS A C 1
ATOM 1679 O O . LYS A 1 220 ? -19.666 1.192 4.351 1.00 94.62 220 LYS A O 1
ATOM 1684 N N . ALA A 1 221 ? -18.834 3.237 4.002 1.00 96.06 221 ALA A N 1
ATOM 1685 C CA . ALA A 1 221 ? -20.073 3.792 3.450 1.00 96.06 221 ALA A CA 1
ATOM 1686 C C . ALA A 1 221 ? -20.494 3.158 2.111 1.00 96.06 221 ALA A C 1
ATOM 1688 O O . ALA A 1 221 ? -21.679 3.138 1.779 1.00 96.06 221 ALA A O 1
ATOM 1689 N N . TRP A 1 222 ? -19.537 2.684 1.315 1.00 96.44 222 TRP A N 1
ATOM 1690 C CA . TRP A 1 222 ? -19.785 2.069 0.009 1.00 96.44 222 TRP A CA 1
ATOM 1691 C C . TRP A 1 222 ? -19.845 0.543 0.045 1.00 96.44 222 TRP A C 1
ATOM 1693 O O . TRP A 1 222 ? -20.130 -0.047 -0.999 1.00 96.44 222 TRP A O 1
ATOM 1703 N N . ASP A 1 223 ? -19.621 -0.065 1.212 1.00 94.94 223 ASP A N 1
ATOM 1704 C CA . ASP A 1 223 ? -19.567 -1.516 1.407 1.00 94.94 223 ASP A CA 1
ATOM 1705 C C . ASP A 1 223 ? -18.567 -2.189 0.450 1.00 94.94 223 ASP A C 1
ATOM 1707 O O . ASP A 1 223 ? -18.879 -3.129 -0.281 1.00 94.94 223 ASP A O 1
ATOM 1711 N N . ILE A 1 224 ? -17.350 -1.634 0.384 1.00 93.69 224 ILE A N 1
ATOM 1712 C CA . ILE A 1 224 ? -16.284 -2.156 -0.478 1.00 93.69 224 ILE A CA 1
ATOM 1713 C C . ILE A 1 224 ? -15.476 -3.195 0.306 1.00 93.69 224 ILE A C 1
ATOM 1715 O O . ILE A 1 224 ? -14.819 -2.838 1.287 1.00 93.69 224 ILE A O 1
ATOM 1719 N N . PRO A 1 225 ? -15.444 -4.468 -0.132 1.00 85.19 225 PRO A N 1
ATOM 1720 C CA . PRO A 1 225 ? -14.865 -5.561 0.641 1.00 85.19 225 PRO A CA 1
ATOM 1721 C C . PRO A 1 225 ? -13.345 -5.663 0.439 1.00 85.19 225 PRO A C 1
ATOM 1723 O O . PRO A 1 225 ? -12.851 -6.675 -0.067 1.00 85.19 225 PRO A O 1
ATOM 1726 N N . ALA A 1 226 ? -12.597 -4.624 0.811 1.00 78.75 226 ALA A N 1
ATOM 1727 C CA . ALA A 1 226 ? -11.134 -4.606 0.792 1.00 78.75 226 ALA A CA 1
ATOM 1728 C C . ALA A 1 226 ? -10.588 -4.295 2.187 1.00 78.75 226 ALA A C 1
ATOM 1730 O O . ALA A 1 226 ? -10.983 -3.312 2.808 1.00 78.75 226 ALA A O 1
ATOM 1731 N N . SER A 1 227 ? -9.669 -5.132 2.665 1.00 84.69 227 SER A N 1
ATOM 1732 C CA . SER A 1 227 ? -9.107 -5.006 4.011 1.00 84.69 227 SER A CA 1
ATOM 1733 C C . SER A 1 227 ? -7.709 -4.402 4.020 1.00 84.69 227 SER A C 1
ATOM 1735 O O . SER A 1 227 ? -7.343 -3.779 5.006 1.00 84.69 227 SER A O 1
ATOM 1737 N N . TRP A 1 228 ? -6.923 -4.545 2.951 1.00 96.06 228 TRP A N 1
ATOM 1738 C CA . TRP A 1 228 ? -5.534 -4.090 2.932 1.00 96.06 228 TRP A CA 1
ATOM 1739 C C . TRP A 1 228 ? -5.407 -2.618 2.566 1.00 96.06 228 TRP A C 1
ATOM 1741 O O . TRP A 1 228 ? -5.818 -2.197 1.485 1.00 96.06 228 TRP A O 1
ATOM 1751 N N . ILE A 1 229 ? -4.766 -1.849 3.441 1.00 97.12 229 ILE A N 1
ATOM 1752 C CA . ILE A 1 229 ? -4.494 -0.430 3.229 1.00 97.12 229 ILE A CA 1
ATOM 1753 C C . ILE A 1 229 ? -2.998 -0.184 3.386 1.00 97.12 229 ILE A C 1
ATOM 1755 O O . ILE A 1 229 ? -2.391 -0.686 4.326 1.00 97.12 229 ILE A O 1
ATOM 1759 N N . LEU A 1 230 ? -2.406 0.588 2.482 1.00 96.38 230 LEU A N 1
ATOM 1760 C CA . LEU A 1 230 ? -1.046 1.106 2.616 1.00 96.38 230 LEU A CA 1
ATOM 1761 C C . LEU A 1 230 ? -1.144 2.619 2.805 1.00 96.38 230 LEU A C 1
ATOM 1763 O O . LEU A 1 230 ? -1.585 3.325 1.895 1.00 96.38 230 LEU A O 1
ATOM 1767 N N . ALA A 1 231 ?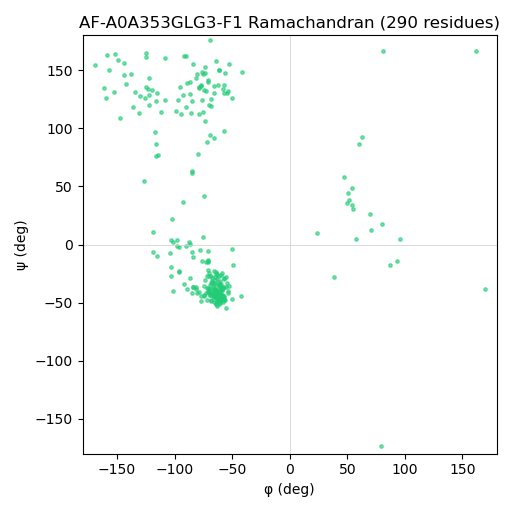 -0.761 3.121 3.974 1.00 96.38 231 ALA A N 1
ATOM 1768 C CA . ALA A 1 231 ? -0.850 4.548 4.271 1.00 96.38 231 ALA A CA 1
ATOM 1769 C C . ALA A 1 231 ? 0.245 5.000 5.246 1.00 96.38 231 ALA A C 1
ATOM 1771 O O . ALA A 1 231 ? 0.770 4.172 5.995 1.00 96.38 231 ALA A O 1
ATOM 1772 N N . PRO A 1 232 ? 0.573 6.306 5.275 1.00 95.56 232 PRO A N 1
ATOM 1773 C CA . PRO A 1 232 ? 1.463 6.861 6.284 1.00 95.56 232 PRO A CA 1
ATOM 1774 C C . PRO A 1 232 ? 0.943 6.600 7.701 1.00 95.56 232 PRO A C 1
ATOM 1776 O O . PRO A 1 232 ? -0.217 6.897 7.983 1.00 95.56 232 PRO A O 1
ATOM 1779 N N . LEU A 1 233 ? 1.791 6.085 8.589 1.00 96.56 233 LEU A N 1
ATOM 1780 C CA . LEU A 1 233 ? 1.506 5.982 10.022 1.00 96.56 233 LEU A CA 1
ATOM 1781 C C . LEU A 1 233 ? 2.806 6.149 10.810 1.00 96.56 233 LEU A C 1
ATOM 1783 O O . LEU A 1 233 ? 3.654 5.265 10.812 1.00 96.56 233 LEU A O 1
ATOM 1787 N N . ASN A 1 234 ? 2.955 7.275 11.498 1.00 94.56 234 ASN A N 1
ATOM 1788 C CA . ASN A 1 234 ? 4.133 7.588 12.301 1.00 94.56 234 ASN A CA 1
ATOM 1789 C C . ASN A 1 234 ? 3.743 8.357 13.562 1.00 94.56 234 ASN A C 1
ATOM 1791 O O . ASN A 1 234 ? 2.699 9.010 13.619 1.00 94.56 234 ASN A O 1
ATOM 1795 N N . GLN A 1 235 ? 4.601 8.279 14.576 1.00 93.31 235 GLN A N 1
ATOM 1796 C CA . GLN A 1 235 ? 4.351 8.893 15.877 1.00 93.31 235 GLN A CA 1
ATOM 1797 C C . GLN A 1 235 ? 4.188 10.425 15.807 1.00 93.31 235 GLN A C 1
ATOM 1799 O O . GLN A 1 235 ? 3.300 10.937 16.490 1.00 93.31 235 GLN A O 1
ATOM 1804 N N . PRO A 1 236 ? 4.949 11.168 14.974 1.00 91.38 236 PRO A N 1
ATOM 1805 C CA . PRO A 1 236 ? 4.768 12.615 14.828 1.00 91.38 236 PRO A CA 1
ATOM 1806 C C . PRO A 1 236 ? 3.492 13.057 14.088 1.00 91.38 236 PRO A C 1
ATOM 1808 O O . PRO A 1 236 ? 3.169 14.242 14.113 1.00 91.38 236 PRO A O 1
ATOM 1811 N N . GLY A 1 237 ? 2.775 12.160 13.401 1.00 90.31 237 GLY A N 1
ATOM 1812 C CA . GLY A 1 237 ? 1.594 12.521 12.604 1.00 90.31 237 GLY A CA 1
ATOM 1813 C C . GLY A 1 237 ? 1.899 13.117 11.220 1.00 90.31 237 GLY A C 1
ATOM 1814 O O . GLY A 1 237 ? 1.040 13.753 10.607 1.00 90.31 237 GLY A O 1
ATOM 1815 N N . TYR A 1 238 ? 3.115 12.936 10.703 1.00 89.81 238 TYR A N 1
ATOM 1816 C CA . TYR A 1 238 ? 3.528 13.424 9.390 1.00 89.81 238 TYR A CA 1
ATOM 1817 C C . TYR A 1 238 ? 2.758 12.728 8.260 1.00 89.81 238 TYR A C 1
ATOM 1819 O O . TYR A 1 238 ? 2.700 11.501 8.202 1.00 89.81 238 TYR A O 1
ATOM 1827 N N . LEU A 1 239 ? 2.198 13.516 7.332 1.00 89.81 239 LEU A N 1
ATOM 1828 C CA . LEU A 1 239 ? 1.363 13.035 6.218 1.00 89.81 239 LEU A CA 1
ATOM 1829 C C . LEU A 1 239 ? 0.185 12.155 6.666 1.00 89.81 239 LEU A C 1
ATOM 1831 O O . LEU A 1 239 ? -0.221 11.246 5.944 1.00 89.81 239 LEU A O 1
ATOM 1835 N N . MET A 1 240 ? -0.383 12.454 7.837 1.00 94.38 240 MET A N 1
ATOM 1836 C CA . MET A 1 240 ? -1.572 11.787 8.363 1.00 94.38 240 MET A CA 1
ATOM 1837 C C . MET A 1 240 ? -2.751 12.766 8.485 1.00 94.38 240 MET A C 1
ATOM 1839 O O . MET A 1 240 ? -3.060 13.216 9.593 1.00 94.38 240 MET A O 1
ATOM 1843 N N . PRO A 1 241 ? -3.421 13.145 7.376 1.00 93.50 241 PRO A N 1
ATOM 1844 C CA . PRO A 1 241 ? -4.602 14.005 7.431 1.00 93.50 241 PRO A CA 1
ATOM 1845 C C . PRO A 1 241 ? -5.674 13.435 8.367 1.00 93.50 241 PRO A C 1
ATOM 1847 O O . PRO A 1 241 ? -6.028 12.262 8.277 1.00 93.50 241 PRO A O 1
ATOM 1850 N N . GLY A 1 242 ? -6.187 14.270 9.272 1.00 92.00 242 GLY A N 1
ATOM 1851 C CA . GLY A 1 242 ? -7.093 13.854 10.352 1.00 92.00 242 GLY A CA 1
ATOM 1852 C C . GLY A 1 242 ? -6.390 13.511 11.673 1.00 92.00 242 GLY A C 1
ATOM 1853 O O . GLY A 1 242 ? -7.045 13.484 12.711 1.00 92.00 242 GLY A O 1
ATOM 1854 N N . GLY A 1 243 ? -5.064 13.336 11.665 1.00 93.94 243 GLY A N 1
ATOM 1855 C CA . GLY A 1 243 ? -4.243 13.133 12.859 1.00 93.94 243 GLY A CA 1
ATOM 1856 C C . GLY A 1 243 ? -4.233 11.697 13.396 1.00 93.94 243 GLY A C 1
ATOM 1857 O O . GLY A 1 243 ? -5.048 10.853 13.023 1.00 93.94 243 GLY A O 1
ATOM 1858 N N . LEU A 1 244 ? -3.288 11.422 14.301 1.00 94.12 244 LEU A N 1
ATOM 1859 C CA . LEU A 1 244 ? -3.037 10.086 14.858 1.00 94.12 244 LEU A CA 1
ATOM 1860 C C . LEU A 1 244 ? -4.259 9.478 15.564 1.00 94.12 244 LEU A C 1
ATOM 1862 O O . LEU A 1 244 ? -4.526 8.289 15.413 1.00 94.12 244 LEU A O 1
ATOM 1866 N N . GLU A 1 245 ? -5.025 10.284 16.295 1.00 95.00 245 GLU A N 1
ATOM 1867 C CA . GLU A 1 245 ? -6.196 9.797 17.034 1.00 95.00 245 GLU A CA 1
ATOM 1868 C C . GLU A 1 245 ? -7.313 9.311 16.099 1.00 95.00 245 GLU A C 1
ATOM 1870 O O . GLU A 1 245 ? -7.899 8.256 16.333 1.00 95.00 245 GLU A O 1
ATOM 1875 N N . ALA A 1 246 ? -7.554 10.000 14.976 1.00 95.75 246 ALA A N 1
ATOM 1876 C CA . ALA A 1 246 ? -8.527 9.543 13.983 1.00 95.75 246 ALA A CA 1
ATOM 1877 C C . ALA A 1 246 ? -8.108 8.205 13.352 1.00 95.75 246 ALA A C 1
ATOM 1879 O O . ALA A 1 246 ? -8.941 7.317 13.167 1.00 95.75 246 ALA A O 1
ATOM 1880 N N . TYR A 1 247 ? -6.810 8.033 13.080 1.00 96.25 247 TYR A N 1
ATOM 1881 C CA . TYR A 1 247 ? -6.264 6.764 12.598 1.00 96.25 247 TYR A CA 1
ATOM 1882 C C . TYR A 1 247 ? -6.477 5.647 13.622 1.00 96.25 247 TYR A C 1
ATOM 1884 O O . TYR A 1 247 ? -6.962 4.577 13.264 1.00 96.25 247 TYR A O 1
ATOM 1892 N N . ARG A 1 248 ? -6.148 5.894 14.896 1.00 94.62 248 ARG A N 1
ATOM 1893 C CA . ARG A 1 248 ? -6.298 4.908 15.975 1.00 94.62 248 ARG A CA 1
ATOM 1894 C C . ARG A 1 248 ? -7.736 4.459 16.158 1.00 94.62 248 ARG A C 1
ATOM 1896 O O . ARG A 1 248 ? -7.954 3.258 16.258 1.00 94.62 248 ARG A O 1
ATOM 1903 N N . ASN A 1 249 ? -8.694 5.382 16.131 1.00 95.44 249 ASN A N 1
ATOM 1904 C CA . ASN A 1 249 ? -10.111 5.040 16.239 1.00 95.44 249 ASN A CA 1
ATOM 1905 C C . ASN A 1 249 ? -10.529 4.060 15.131 1.00 95.44 249 ASN A C 1
ATOM 1907 O O . ASN A 1 249 ? -11.096 3.009 15.416 1.00 95.44 249 ASN A O 1
ATOM 1911 N N . ILE A 1 250 ? -10.155 4.343 13.879 1.00 95.56 250 ILE A N 1
ATOM 1912 C CA . ILE A 1 250 ? -10.441 3.461 12.735 1.00 95.56 250 ILE A CA 1
ATOM 1913 C C . ILE A 1 250 ? -9.754 2.098 12.890 1.00 95.56 250 ILE A C 1
ATOM 1915 O O . ILE A 1 250 ? -10.354 1.057 12.634 1.00 95.56 250 ILE A O 1
ATOM 1919 N N . LEU A 1 251 ? -8.486 2.087 13.303 1.00 94.06 251 LEU A N 1
ATOM 1920 C CA . LEU A 1 251 ? -7.719 0.854 13.475 1.00 94.06 251 LEU A CA 1
ATOM 1921 C C . LEU A 1 251 ? -8.245 -0.011 14.634 1.00 94.06 251 LEU A C 1
ATOM 1923 O O . LEU A 1 251 ? -8.170 -1.236 14.560 1.00 94.06 251 LEU A O 1
ATOM 1927 N N . GLN A 1 252 ? -8.794 0.609 15.682 1.00 94.88 252 GLN A N 1
ATOM 1928 C CA . GLN A 1 252 ? -9.431 -0.072 16.813 1.00 94.88 252 GLN A CA 1
ATOM 1929 C C . GLN A 1 252 ? -10.812 -0.635 16.467 1.00 94.88 252 GLN A C 1
ATOM 1931 O O . GLN A 1 252 ? -11.143 -1.719 16.943 1.00 94.88 252 GLN A O 1
ATOM 1936 N N . GLU A 1 253 ? -11.600 0.054 15.629 1.00 91.06 253 GLU A N 1
ATOM 1937 C CA . GLU A 1 253 ? -12.879 -0.470 15.114 1.00 91.06 253 GLU A CA 1
ATOM 1938 C C . GLU A 1 253 ? -12.696 -1.815 14.385 1.00 91.06 253 GLU A C 1
ATOM 1940 O O . GLU A 1 253 ? -13.593 -2.661 14.396 1.00 91.06 253 GLU A O 1
ATOM 1945 N N . GLY A 1 254 ? -11.522 -2.036 13.786 1.00 81.62 254 GLY A N 1
ATOM 1946 C CA . GLY A 1 254 ? -11.184 -3.257 13.065 1.00 81.62 254 GLY A CA 1
ATOM 1947 C C . GLY A 1 254 ? -11.768 -3.306 11.648 1.00 81.62 254 GLY A C 1
ATOM 1948 O O . GLY A 1 254 ? -12.294 -2.332 11.119 1.00 81.62 254 GLY A O 1
ATOM 1949 N N . GLY A 1 255 ? -11.614 -4.450 10.975 1.00 84.94 255 GLY A N 1
ATOM 1950 C CA . GLY A 1 255 ? -12.077 -4.656 9.591 1.00 84.94 255 GLY A CA 1
ATOM 1951 C C . GLY A 1 255 ? -11.084 -4.228 8.502 1.00 84.94 255 GLY A C 1
ATOM 1952 O O . GLY A 1 255 ? -11.163 -4.723 7.377 1.00 84.94 255 GLY A O 1
ATOM 1953 N N . LEU A 1 256 ? -10.095 -3.402 8.847 1.00 91.69 256 LEU A N 1
ATOM 1954 C CA . LEU A 1 256 ? -8.956 -3.064 7.991 1.00 91.69 256 LEU A CA 1
ATOM 1955 C C . LEU A 1 256 ? -7.667 -3.724 8.503 1.00 91.69 256 LEU A C 1
ATOM 1957 O O . LEU A 1 256 ? -7.568 -4.138 9.656 1.00 91.69 256 LEU A O 1
ATOM 1961 N N . ARG A 1 257 ? -6.678 -3.836 7.620 1.00 94.88 257 ARG A N 1
ATOM 1962 C CA . ARG A 1 257 ? -5.312 -4.300 7.866 1.00 94.88 257 ARG A CA 1
ATOM 1963 C C . ARG A 1 257 ? -4.367 -3.290 7.241 1.00 94.88 257 ARG A C 1
ATOM 1965 O O . ARG A 1 257 ? -4.338 -3.138 6.019 1.00 94.88 257 ARG A O 1
ATOM 1972 N N . LEU A 1 258 ? -3.613 -2.591 8.077 1.00 96.06 258 LEU A N 1
ATOM 1973 C CA . LEU A 1 258 ? -2.738 -1.517 7.633 1.00 96.06 258 LEU A CA 1
ATOM 1974 C C . LEU A 1 258 ? -1.310 -2.028 7.419 1.00 96.06 258 LEU A C 1
ATOM 1976 O O . LEU A 1 258 ? -0.757 -2.738 8.260 1.00 96.06 258 LEU A O 1
ATOM 1980 N N . ILE A 1 259 ? -0.708 -1.625 6.306 1.00 96.62 259 ILE A N 1
ATOM 1981 C CA . ILE A 1 259 ? 0.737 -1.576 6.119 1.00 96.62 259 ILE A CA 1
ATOM 1982 C C . ILE A 1 259 ? 1.157 -0.126 6.361 1.00 96.62 259 ILE A C 1
ATOM 1984 O O . ILE A 1 259 ? 0.738 0.775 5.629 1.00 96.62 259 ILE A O 1
ATOM 1988 N N . ALA A 1 260 ? 1.942 0.101 7.409 1.00 96.12 260 ALA A N 1
ATOM 1989 C CA . ALA A 1 260 ? 2.402 1.434 7.773 1.00 96.12 260 ALA A CA 1
ATOM 1990 C C . ALA A 1 260 ? 3.568 1.855 6.865 1.00 96.12 260 ALA A C 1
ATOM 1992 O O . ALA A 1 260 ? 4.644 1.266 6.929 1.00 96.12 260 ALA A O 1
ATOM 1993 N N . ASP A 1 261 ? 3.355 2.860 6.014 1.00 93.50 261 ASP A N 1
ATOM 1994 C CA . ASP A 1 261 ? 4.418 3.546 5.264 1.00 93.50 261 ASP A CA 1
ATOM 1995 C C . ASP A 1 261 ? 4.916 4.763 6.061 1.00 93.50 261 ASP A C 1
ATOM 1997 O O . ASP A 1 261 ? 4.229 5.266 6.954 1.00 93.50 261 ASP A O 1
ATOM 2001 N N . LYS A 1 262 ? 6.100 5.274 5.710 1.00 89.69 262 LYS A N 1
ATOM 2002 C CA . LYS A 1 262 ? 6.664 6.531 6.234 1.00 89.69 262 LYS A CA 1
ATOM 2003 C C . LYS A 1 262 ? 6.638 6.591 7.764 1.00 89.69 262 LYS A C 1
ATOM 2005 O O . LYS A 1 262 ? 6.251 7.609 8.339 1.00 89.69 262 LYS A O 1
ATOM 2010 N N . VAL A 1 263 ? 7.022 5.488 8.411 1.00 92.56 263 VAL A N 1
ATOM 2011 C CA . VAL A 1 263 ? 7.026 5.352 9.879 1.00 92.56 263 VAL A CA 1
ATOM 2012 C C . VAL A 1 263 ? 8.041 6.273 10.561 1.00 92.56 263 VAL A C 1
ATOM 2014 O O . VAL A 1 263 ? 7.869 6.625 11.724 1.00 92.56 263 VAL A O 1
ATOM 2017 N N . SER A 1 264 ? 9.066 6.706 9.824 1.00 87.38 264 SER A N 1
ATOM 2018 C CA . SER A 1 264 ? 10.029 7.722 10.238 1.00 87.38 264 SER A CA 1
ATOM 2019 C C . SER A 1 264 ? 10.433 8.588 9.037 1.00 87.38 264 SER A C 1
ATOM 2021 O O . SER A 1 264 ? 10.498 8.065 7.920 1.00 87.38 264 SER A O 1
ATOM 2023 N N . PRO A 1 265 ? 10.708 9.892 9.228 1.00 79.25 265 PRO A N 1
ATOM 2024 C CA . PRO A 1 265 ? 11.406 10.702 8.230 1.00 79.25 265 PRO A CA 1
ATOM 2025 C C . PRO A 1 265 ? 12.907 10.361 8.138 1.00 79.25 265 PRO A C 1
ATOM 2027 O O . PRO A 1 265 ? 13.561 10.761 7.176 1.00 79.25 265 PRO A O 1
ATOM 2030 N N . GLU A 1 266 ? 13.456 9.647 9.126 1.00 78.94 266 GLU A N 1
ATOM 2031 C CA . GLU A 1 266 ? 14.861 9.240 9.176 1.00 78.94 266 GLU A CA 1
ATOM 2032 C C . GLU A 1 266 ? 15.131 8.003 8.304 1.00 78.94 266 GLU A C 1
ATOM 2034 O O . GLU A 1 266 ? 14.294 7.106 8.163 1.00 78.94 266 GLU A O 1
ATOM 2039 N N . SER A 1 267 ? 16.331 7.963 7.724 1.00 75.25 267 SER A N 1
ATOM 2040 C CA . SER A 1 267 ? 16.831 6.866 6.896 1.00 75.25 267 SER A CA 1
ATOM 2041 C C . SER A 1 267 ? 18.283 6.571 7.304 1.00 75.25 267 SER A C 1
ATOM 2043 O O . SER A 1 267 ? 19.126 7.448 7.110 1.00 75.25 267 SER A O 1
ATOM 2045 N N . PRO A 1 268 ? 18.622 5.368 7.801 1.00 80.62 268 PRO A N 1
ATOM 2046 C CA . PRO A 1 268 ? 17.758 4.195 7.949 1.00 80.62 268 PRO A CA 1
ATOM 2047 C C . PRO A 1 268 ? 16.607 4.401 8.937 1.00 80.62 268 PRO A C 1
ATOM 2049 O O . PRO A 1 268 ? 16.649 5.285 9.787 1.00 80.62 268 PRO A O 1
ATOM 2052 N N . THR A 1 269 ? 15.554 3.602 8.785 1.00 84.06 269 THR A N 1
ATOM 2053 C CA . THR A 1 269 ? 14.371 3.674 9.641 1.00 84.06 269 THR A CA 1
ATOM 2054 C C . THR A 1 269 ? 14.717 3.158 11.044 1.00 84.06 269 THR A C 1
ATOM 2056 O O . THR A 1 269 ? 15.089 1.991 11.167 1.00 84.06 269 THR A O 1
ATOM 2059 N N . PRO A 1 270 ? 14.571 3.967 12.112 1.00 89.75 270 PRO A N 1
ATOM 2060 C CA . PRO A 1 270 ? 14.907 3.535 13.466 1.00 89.75 270 PRO A CA 1
ATOM 2061 C C . PRO A 1 270 ? 14.046 2.355 13.932 1.00 89.75 270 PRO A C 1
ATOM 2063 O O . PRO A 1 270 ? 12.822 2.383 13.776 1.00 89.75 270 PRO A O 1
ATOM 2066 N N . GLY A 1 271 ? 14.661 1.368 14.593 1.00 90.44 271 GLY A N 1
ATOM 2067 C CA . GLY A 1 271 ? 13.955 0.203 15.147 1.00 90.44 271 GLY A CA 1
ATOM 2068 C C . GLY A 1 271 ? 12.792 0.585 16.069 1.00 90.44 271 GLY A C 1
ATOM 2069 O O . GLY A 1 271 ? 11.697 0.050 15.934 1.00 90.44 271 GLY A O 1
ATOM 2070 N N . ALA A 1 272 ? 12.970 1.615 16.904 1.00 93.25 272 ALA A N 1
ATOM 2071 C CA . ALA A 1 272 ? 11.910 2.126 17.775 1.00 93.25 272 ALA A CA 1
ATOM 2072 C C . ALA A 1 272 ? 10.677 2.641 17.001 1.00 93.25 272 ALA A C 1
ATOM 2074 O O . ALA A 1 272 ? 9.548 2.475 17.460 1.00 93.25 272 ALA A O 1
ATOM 2075 N N . ALA A 1 273 ? 10.863 3.233 15.814 1.00 93.38 273 ALA A N 1
ATOM 2076 C CA . ALA A 1 273 ? 9.750 3.689 14.977 1.00 93.38 273 ALA A CA 1
ATOM 2077 C C . ALA A 1 273 ? 8.989 2.506 14.356 1.00 93.38 273 ALA A C 1
ATOM 2079 O O . ALA A 1 273 ? 7.759 2.526 14.276 1.00 93.38 273 ALA A O 1
ATOM 2080 N N . ILE A 1 274 ? 9.718 1.457 13.962 1.00 93.69 274 ILE A N 1
ATOM 2081 C CA . ILE A 1 274 ? 9.152 0.199 13.461 1.00 93.69 274 ILE A CA 1
ATOM 2082 C C . ILE A 1 274 ? 8.339 -0.489 14.564 1.00 93.69 274 ILE A C 1
ATOM 2084 O O . ILE A 1 274 ? 7.176 -0.829 14.348 1.00 93.69 274 ILE A O 1
ATOM 2088 N N . GLU A 1 275 ? 8.924 -0.659 15.752 1.00 94.94 275 GLU A N 1
ATOM 2089 C CA . GLU A 1 275 ? 8.268 -1.260 16.918 1.00 94.94 275 GLU A CA 1
ATOM 2090 C C . GLU A 1 275 ? 7.016 -0.479 17.321 1.00 94.94 275 GLU A C 1
ATOM 2092 O O . GLU A 1 275 ? 5.950 -1.065 17.526 1.00 94.94 275 GLU A O 1
ATOM 2097 N N . TRP A 1 276 ? 7.110 0.853 17.360 1.00 96.31 276 TRP A N 1
ATOM 2098 C CA . TRP A 1 276 ? 5.969 1.708 17.657 1.00 96.31 276 TRP A CA 1
ATOM 2099 C C . TRP A 1 276 ? 4.836 1.512 16.642 1.00 96.31 276 TRP A C 1
ATOM 2101 O O . TRP A 1 276 ? 3.678 1.356 17.043 1.00 96.31 276 TRP A O 1
ATOM 2111 N N . ALA A 1 277 ? 5.146 1.467 15.343 1.00 96.00 277 ALA A N 1
ATOM 2112 C CA . ALA A 1 277 ? 4.142 1.276 14.300 1.00 96.00 277 ALA A CA 1
ATOM 2113 C C . ALA A 1 277 ? 3.497 -0.117 14.386 1.00 96.00 277 ALA A C 1
ATOM 2115 O O . ALA A 1 277 ? 2.271 -0.224 14.361 1.00 96.00 277 ALA A O 1
ATOM 2116 N N . LEU A 1 278 ? 4.299 -1.173 14.571 1.00 95.75 278 LEU A N 1
ATOM 2117 C CA . LEU A 1 278 ? 3.818 -2.549 14.750 1.00 95.75 278 LEU A CA 1
ATOM 2118 C C . LEU A 1 278 ? 2.980 -2.742 16.021 1.00 95.75 278 LEU A C 1
ATOM 2120 O O . LEU A 1 278 ? 2.172 -3.668 16.068 1.00 95.75 278 LEU A O 1
ATOM 2124 N N . SER A 1 279 ? 3.158 -1.892 17.036 1.00 95.69 279 SER A N 1
ATOM 2125 C CA . SER A 1 279 ? 2.351 -1.930 18.261 1.00 95.69 279 SER A CA 1
ATOM 2126 C C . SER A 1 279 ? 0.942 -1.348 18.089 1.00 95.69 279 SER A C 1
ATOM 2128 O O . SER A 1 279 ? 0.088 -1.559 18.953 1.00 95.69 279 SER A O 1
ATOM 2130 N N . GLN A 1 280 ? 0.670 -0.614 17.000 1.00 95.56 280 GLN A N 1
ATOM 2131 C CA . GLN A 1 280 ? -0.657 -0.043 16.771 1.00 95.56 280 GLN A CA 1
ATOM 2132 C C . GLN A 1 280 ? -1.674 -1.134 16.360 1.00 95.56 280 GLN A C 1
ATOM 2134 O O . GLN A 1 280 ? -1.319 -2.097 15.674 1.00 95.56 280 GLN A O 1
ATOM 2139 N N . PRO A 1 281 ? -2.963 -0.987 16.727 1.00 92.62 281 PRO A N 1
ATOM 2140 C CA . PRO A 1 281 ? -4.012 -1.929 16.337 1.00 92.62 281 PRO A CA 1
ATOM 2141 C C . PRO A 1 281 ? -4.100 -2.104 14.819 1.00 92.62 281 PRO A C 1
ATOM 2143 O O . PRO A 1 281 ? -3.849 -1.166 14.066 1.00 92.62 281 PRO A O 1
ATOM 2146 N N . ALA A 1 282 ? -4.469 -3.304 14.365 1.00 92.19 282 ALA A N 1
ATOM 2147 C CA . ALA A 1 282 ? -4.676 -3.636 12.950 1.00 92.19 282 ALA A CA 1
ATOM 2148 C C . ALA A 1 282 ? -3.473 -3.396 12.003 1.00 92.19 282 ALA A C 1
ATOM 2150 O O . ALA A 1 282 ? -3.596 -3.635 10.796 1.00 92.19 282 ALA A O 1
ATOM 2151 N N . VAL A 1 283 ? -2.300 -2.998 12.514 1.00 95.50 283 VAL A N 1
ATOM 2152 C CA . VAL A 1 283 ? -1.065 -2.923 11.728 1.00 95.50 283 VAL A CA 1
ATOM 2153 C C . VAL A 1 283 ? -0.524 -4.329 11.507 1.00 95.50 283 VAL A C 1
ATOM 2155 O O . VAL A 1 283 ? -0.119 -5.046 12.423 1.00 95.50 283 VAL A O 1
ATOM 2158 N N . ALA A 1 284 ? -0.535 -4.742 10.247 1.00 94.94 284 ALA A N 1
ATOM 2159 C CA . ALA A 1 284 ? -0.090 -6.059 9.830 1.00 94.94 284 ALA A CA 1
ATOM 2160 C C . ALA A 1 284 ? 1.410 -6.077 9.511 1.00 94.94 284 ALA A C 1
ATOM 2162 O O . ALA A 1 284 ? 2.083 -7.049 9.860 1.00 94.94 284 ALA A O 1
ATOM 2163 N N . ALA A 1 285 ? 1.916 -5.005 8.896 1.00 95.19 285 ALA A N 1
ATOM 2164 C CA . ALA A 1 285 ? 3.299 -4.871 8.452 1.00 95.19 285 ALA A CA 1
ATOM 2165 C C . ALA A 1 285 ? 3.755 -3.403 8.447 1.00 95.19 285 ALA A C 1
ATOM 2167 O O . ALA A 1 285 ? 2.934 -2.483 8.454 1.00 95.19 285 ALA A O 1
ATOM 2168 N N . VAL A 1 286 ? 5.067 -3.195 8.391 1.00 94.88 286 VAL A N 1
ATOM 2169 C CA . VAL A 1 286 ? 5.708 -1.886 8.238 1.00 94.88 286 VAL A CA 1
ATOM 2170 C C . VAL A 1 286 ? 6.529 -1.879 6.957 1.00 94.88 286 VAL A C 1
ATOM 2172 O O . VAL A 1 286 ? 7.291 -2.811 6.695 1.00 94.88 286 VAL A O 1
ATOM 2175 N N . MET A 1 287 ? 6.372 -0.818 6.167 1.00 92.12 287 MET A N 1
ATOM 2176 C CA . MET A 1 287 ? 7.210 -0.555 5.008 1.00 92.12 287 MET A CA 1
ATOM 2177 C C . MET A 1 287 ? 8.382 0.352 5.396 1.00 92.12 287 MET A C 1
ATOM 2179 O O . MET A 1 287 ? 8.182 1.413 5.988 1.00 92.12 287 MET A O 1
ATOM 2183 N N . VAL A 1 288 ? 9.599 -0.065 5.046 1.00 88.19 288 VAL A N 1
ATOM 2184 C CA . VAL A 1 288 ? 10.855 0.622 5.380 1.00 88.19 288 VAL A CA 1
ATOM 2185 C C . VAL A 1 288 ? 11.641 0.974 4.121 1.00 88.19 288 VAL A C 1
ATOM 2187 O O . VAL A 1 288 ? 11.665 0.212 3.156 1.00 88.19 288 VAL A O 1
ATOM 2190 N N . ASP A 1 289 ? 12.301 2.133 4.126 1.00 78.00 289 ASP A N 1
ATOM 2191 C CA . ASP A 1 289 ? 13.163 2.560 3.014 1.00 78.00 289 ASP A CA 1
ATOM 2192 C C . ASP A 1 289 ? 14.600 2.015 3.157 1.00 78.00 289 ASP A C 1
ATOM 2194 O O . ASP A 1 289 ? 15.291 1.807 2.163 1.00 78.00 289 ASP A O 1
ATOM 2198 N N . LYS A 1 290 ? 15.084 1.787 4.378 1.00 71.62 290 LYS A N 1
ATOM 2199 C CA . LYS A 1 290 ? 16.368 1.132 4.662 1.00 71.62 290 LYS A CA 1
ATOM 2200 C C . LYS A 1 290 ? 16.335 0.654 6.111 1.00 71.62 290 LYS A C 1
ATOM 2202 O O . LYS A 1 290 ? 15.897 1.425 6.966 1.00 71.62 290 LYS A O 1
ATOM 2207 N N . ILE A 1 291 ? 16.767 -0.573 6.378 1.00 58.94 291 ILE A N 1
ATOM 2208 C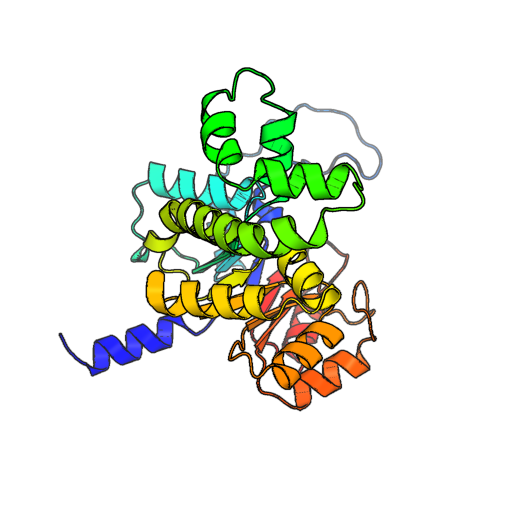 CA . ILE A 1 291 ? 16.985 -1.036 7.753 1.00 58.94 291 ILE A CA 1
ATOM 2209 C C . ILE A 1 291 ? 18.414 -0.631 8.143 1.00 58.94 291 ILE A C 1
ATOM 2211 O O . ILE A 1 291 ? 19.305 -0.573 7.293 1.00 58.94 291 ILE A O 1
ATOM 2215 N N . GLY A 1 292 ? 18.580 -0.176 9.382 1.00 54.06 292 GLY A N 1
ATOM 2216 C CA . GLY A 1 292 ? 19.847 0.299 9.941 1.00 54.06 292 GLY A CA 1
ATOM 2217 C C . GLY A 1 292 ? 20.305 -0.568 11.088 1.00 54.06 292 GLY A C 1
ATOM 2218 O O . GLY A 1 292 ? 19.453 -1.310 11.625 1.00 54.06 292 GLY A O 1
#

Nearest PDB structures (foldseek):
  1a80-assembly1_A  TM=6.204E-01  e=7.246E-03  Corynebacterium sp.
  3wbx-assembly2_B  TM=6.704E-01  e=3.692E-02  Gluconobacter oxydans 621H
  1m9h-assembly1_A  TM=6.676E-01  e=4.659E-02  Corynebacterium sp.
  3pju-assembly1_A  TM=4.531E-01  e=1.077E+00  Pseudomonas fluorescens Pf0-1
  5xge-assembly1_A  TM=3.532E-01  e=1.077E+00  Pseudomonas aeruginosa PAO1

Sequence (292 aa):
MDKQGFFMDFLAHRTLPKLILSGRSLTRRQPLSDVAGSSFENGAPEQGGILDMLRAAQTEGCGGVCGVGDDGLAKAIATLRAENLKPSELPFQMLPMIPNVLGYVREATEYGLAGAGMRRVLRTGLGGVIRAGLTGMRNAPSVLRKQFPAALEILYDLEMGEMNRLKPPVVFLHHTITDMAVAFGHRKILDNFVRAMRDRYHTEPGFATSNFVELAGRLKAWDIPASWILAPLNQPGYLMPGGLEAYRNILQEGGLRLIADKVSPESPTPGAAIEWALSQPAVAAVMVDKIG

Foldseek 3Di:
DDPVVVVVVLVVLQQAFQEEAELLLQQDDDDPPPPDDDDDDDDDDPDDHLVNVVVVVVVVRHQAYEEADRVRVVSVLVVCVVVVPALVNDSHAYAYADDPPVNVVVCCVVCPPVVPVVVVVCVVAPVVLVVCVVVVDPPNPPSNLPRVLVVRLVRCCVVCVSCLSNVHQEYEHHAVQLAVCLVVVVLVSLQSQQCCCCVPSVHAYEYEHLAVLSSLVSCVVSVPQHAEYEYADEPVQPSPPVGNVSVLVSLVVDSHAYAHECLDPDPQDDPVSSVVQCPGHNHSHYYGNHHD

Mean predicted aligned error: 11.82 Å